Protein AF-A0A0C3RQX9-F1 (afdb_monomer)

Sequence (179 aa):
MHSSKNPQRPPVLPGPGGGSYLDWSTHIRVKKHEFGESFTVFIFLGDVPEDPDEWYSSPSYVGDHNVMVFRSGGVKRPEEDSFVQGVVHMNKAIVARSGLLSLDEDVVVPYIEEKLAWRVRTVAGECLELDEGTSLEVTVFSVRVSMGPISDPSTIPSHGEPRYYHHITAGRPGGARPQ

pLDDT: mean 86.1, std 18.1, range [38.31, 98.69]

Organism: Phlebiopsis gigantea (strain 11061_1 CR5-6) (NCBI:txid745531)

Foldseek 3Di:
DDDDDDPDDQQDDDDFDWDKAKWKKKKKKAQLCLPPAKKKKWKFFADADPQLVCRVVDLRTQDIDIRHDDDDPDDDDPRSRDMDMDMTTCVVSCSVPVSDNGRDCVRVLVSCLVGIDMWMAGPVGDTDDFDQPGRIEIWMKIWMWIWDGPVDPPTDIDTHDIDTDQVSFPPPGSYHDDD

Mean predicted aligned error: 8.41 Å

InterPro domains:
  IPR041640 Tyrosinase, C-terminal [PF18132] (23-140)

Nearest PDB structures (foldseek):
  4oua-assembly2_B  TM=7.502E-01  e=4.563E-07  Agaricus bisporus var. bisporus H97
  5m6b-assembly1_B  TM=6.643E-01  e=8.942E-08  Agaricus bisporus
  6juc-assembly1_A  TM=6.274E-01  e=3.176E-03  Aspergillus oryzae
  3w6w-assembly1_A  TM=5.457E-01  e=8.825E-04  Aspergillus oryzae
  3m1h-assembly2_B  TM=4.394E-01  e=8.997E-01  Porphyromonas gingivalis W83

Radius of gyration: 19.37 Å; Cα contacts (8 Å, |Δi|>4): 327; chains: 1; bounding box: 54×56×40 Å

Secondary structure (DSSP, 8-state):
-----PPPPPPPPP-SS--EEEEEEEEEEEETTTTSS-EEEEEEESPPPSSGGGTTT-TTEEEEEEE-----TT---S-TT-EEEEEEE-HHHHHHHS--S---HHHHHHHHHHHEEEEEEETTSPEEPP-TT---EEEEEEEEEE---TT-TT---EE---EE-GGGTTTSTTBPPP-

Structure (mmCIF, N/CA/C/O backbone):
data_AF-A0A0C3RQX9-F1
#
_entry.id   AF-A0A0C3RQX9-F1
#
loop_
_atom_site.group_PDB
_atom_site.id
_atom_site.type_symbol
_atom_site.label_atom_id
_atom_site.label_alt_id
_atom_site.label_comp_id
_atom_site.label_asym_id
_atom_site.label_entity_id
_atom_site.label_seq_id
_atom_site.pdbx_PDB_ins_code
_atom_site.Cartn_x
_atom_site.Cartn_y
_atom_site.Cartn_z
_atom_site.occupancy
_atom_site.B_iso_or_equiv
_atom_site.auth_seq_id
_atom_site.auth_comp_id
_atom_site.auth_asym_id
_atom_site.auth_atom_id
_atom_site.pdbx_PDB_model_num
ATOM 1 N N . MET A 1 1 ? 36.395 -32.783 -1.446 1.00 42.16 1 MET A N 1
ATOM 2 C CA . MET A 1 1 ? 35.188 -32.404 -2.213 1.00 42.16 1 MET A CA 1
ATOM 3 C C . MET A 1 1 ? 34.241 -31.647 -1.295 1.00 42.16 1 MET A C 1
ATOM 5 O O . MET A 1 1 ? 33.457 -32.296 -0.630 1.00 42.16 1 MET A O 1
ATOM 9 N N . HIS A 1 2 ? 34.303 -30.317 -1.232 1.00 38.31 2 HIS A N 1
ATOM 10 C CA . HIS A 1 2 ? 33.225 -29.500 -0.658 1.00 38.31 2 HIS A CA 1
ATOM 11 C C . HIS A 1 2 ? 33.140 -28.198 -1.461 1.00 38.31 2 HIS A C 1
ATOM 13 O O . HIS A 1 2 ? 33.942 -27.287 -1.275 1.00 38.31 2 HIS A O 1
ATOM 19 N N . SER A 1 3 ? 32.203 -28.161 -2.413 1.00 39.12 3 SER A N 1
ATOM 20 C CA . SER A 1 3 ? 31.806 -26.940 -3.116 1.00 39.12 3 SER A CA 1
ATOM 21 C C . SER A 1 3 ? 31.011 -26.065 -2.157 1.00 39.12 3 SER A C 1
ATOM 23 O O . SER A 1 3 ? 29.899 -26.422 -1.772 1.00 39.12 3 SER A O 1
ATOM 25 N N . SER A 1 4 ? 31.572 -24.917 -1.787 1.00 39.06 4 SER A N 1
ATOM 26 C CA . SER A 1 4 ? 30.817 -23.858 -1.126 1.00 39.06 4 SER A CA 1
ATOM 27 C C . SER A 1 4 ? 29.876 -23.223 -2.152 1.00 39.06 4 SER A C 1
ATOM 29 O O . SER A 1 4 ? 30.323 -22.689 -3.169 1.00 39.06 4 SER A O 1
ATOM 31 N N . LYS A 1 5 ? 28.563 -23.339 -1.924 1.00 43.34 5 LYS A N 1
ATOM 32 C CA . LYS A 1 5 ? 27.543 -22.631 -2.701 1.00 43.34 5 LYS A CA 1
ATOM 33 C C . LYS A 1 5 ? 27.685 -21.138 -2.404 1.00 43.34 5 LYS A C 1
ATOM 35 O O . LYS A 1 5 ? 27.468 -20.705 -1.278 1.00 43.34 5 LYS A O 1
ATOM 40 N N . ASN A 1 6 ? 28.067 -20.371 -3.417 1.00 38.38 6 ASN A N 1
ATOM 41 C CA . ASN A 1 6 ? 28.126 -18.917 -3.351 1.00 38.38 6 ASN A CA 1
ATOM 42 C C . ASN A 1 6 ? 26.697 -18.371 -3.128 1.00 38.38 6 ASN A C 1
ATOM 44 O O . ASN A 1 6 ? 25.819 -18.721 -3.923 1.00 38.38 6 ASN A O 1
ATOM 48 N N . PRO A 1 7 ? 26.419 -17.562 -2.089 1.00 43.06 7 PRO A N 1
ATOM 49 C CA . PRO A 1 7 ? 25.110 -16.938 -1.941 1.00 43.06 7 PRO A CA 1
ATOM 50 C C . PRO A 1 7 ? 24.904 -15.967 -3.108 1.00 43.06 7 PRO A C 1
ATOM 52 O O . PRO A 1 7 ? 25.721 -15.071 -3.337 1.00 43.06 7 PRO A O 1
ATOM 55 N N . GLN A 1 8 ? 23.848 -16.182 -3.897 1.00 40.19 8 GLN A N 1
ATOM 56 C CA . GLN A 1 8 ? 23.501 -15.268 -4.979 1.00 40.19 8 GLN A CA 1
ATOM 57 C C . GLN A 1 8 ? 23.242 -13.878 -4.394 1.00 40.19 8 GLN A C 1
ATOM 59 O O . GLN A 1 8 ? 22.495 -13.729 -3.428 1.00 40.19 8 GLN A O 1
ATOM 64 N N . ARG A 1 9 ? 23.906 -12.862 -4.958 1.00 39.38 9 ARG A N 1
ATOM 65 C CA . ARG A 1 9 ? 23.648 -11.466 -4.596 1.00 39.38 9 ARG A CA 1
ATOM 66 C C . ARG A 1 9 ? 22.193 -11.132 -4.937 1.00 39.38 9 ARG A C 1
ATOM 68 O O . ARG A 1 9 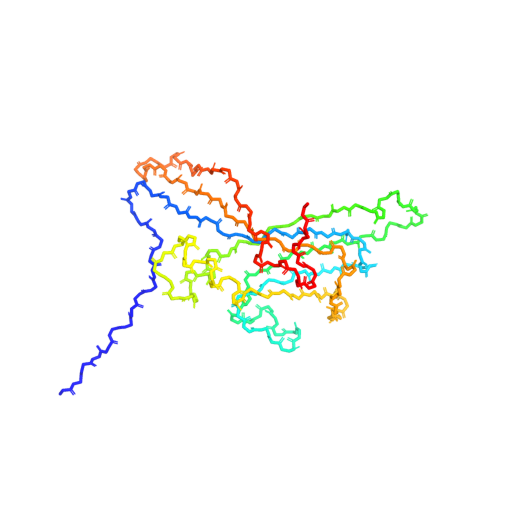? 21.727 -11.589 -5.982 1.00 39.38 9 ARG A O 1
ATOM 75 N N . PRO A 1 10 ? 21.508 -10.318 -4.118 1.00 45.38 10 PRO A N 1
ATOM 76 C CA . PRO A 1 10 ? 20.209 -9.783 -4.497 1.00 45.38 10 PRO A CA 1
ATOM 77 C C . PRO A 1 10 ? 20.324 -9.037 -5.839 1.00 45.38 10 PRO A C 1
ATOM 79 O O . PRO A 1 10 ? 21.392 -8.476 -6.127 1.00 45.38 10 PRO A O 1
ATOM 82 N N . PRO A 1 11 ? 19.264 -9.035 -6.664 1.00 44.75 11 PRO A N 1
ATOM 83 C CA . PRO A 1 11 ? 19.271 -8.322 -7.930 1.00 44.75 11 PRO A CA 1
ATOM 84 C C . PRO A 1 11 ? 19.579 -6.844 -7.678 1.00 44.75 11 PRO A C 1
ATOM 86 O O . PRO A 1 11 ? 18.916 -6.159 -6.900 1.00 44.75 11 PRO A O 1
ATOM 89 N N . VAL A 1 12 ? 20.655 -6.372 -8.302 1.00 49.62 12 VAL A N 1
ATOM 90 C CA . VAL A 1 12 ? 21.077 -4.974 -8.244 1.00 49.62 12 VAL A CA 1
ATOM 91 C C . VAL A 1 12 ? 20.102 -4.189 -9.118 1.00 49.62 12 VAL A C 1
ATOM 93 O O . VAL A 1 12 ? 19.927 -4.533 -10.287 1.00 49.62 12 VAL A O 1
ATOM 96 N N . LEU A 1 13 ? 19.473 -3.146 -8.564 1.00 52.75 13 LEU A N 1
ATOM 97 C CA . LEU A 1 13 ? 18.762 -2.143 -9.366 1.00 52.75 13 LEU A CA 1
ATOM 98 C C . LEU A 1 13 ? 19.683 -1.702 -10.517 1.00 52.75 13 LEU A C 1
ATOM 100 O O . LEU A 1 13 ? 20.870 -1.494 -10.260 1.00 52.75 13 LEU A O 1
ATOM 104 N N . PRO A 1 14 ? 19.199 -1.595 -11.764 1.00 48.19 14 PRO A N 1
ATOM 105 C CA . PRO A 1 14 ? 20.065 -1.440 -12.929 1.00 48.19 14 PRO A CA 1
ATOM 106 C C . PRO A 1 14 ? 21.110 -0.326 -12.741 1.00 48.19 14 PRO A C 1
ATOM 108 O O . PRO A 1 14 ? 20.780 0.830 -12.481 1.00 48.19 14 PRO A O 1
ATOM 111 N N . GLY A 1 15 ? 22.385 -0.726 -12.837 1.00 39.19 15 GLY A N 1
ATOM 112 C CA . GLY A 1 15 ? 23.562 0.145 -12.860 1.00 39.19 15 GLY A CA 1
ATOM 113 C C . GLY A 1 15 ? 23.797 0.797 -14.235 1.00 39.19 15 GLY A C 1
ATOM 114 O O . GLY A 1 15 ? 22.978 0.655 -15.136 1.00 39.19 15 GLY A O 1
ATOM 115 N N . PRO A 1 16 ? 24.911 1.527 -14.418 1.00 42.22 16 PRO A N 1
ATOM 116 C CA . PRO A 1 16 ? 24.975 2.788 -15.153 1.00 42.22 16 PRO A CA 1
ATOM 117 C C . PRO A 1 16 ? 24.858 2.655 -16.674 1.00 42.22 16 PRO A C 1
ATOM 119 O O . PRO A 1 16 ? 25.834 2.464 -17.391 1.00 42.22 16 PRO A O 1
ATOM 122 N N . GLY A 1 17 ? 23.639 2.861 -17.149 1.00 45.66 17 GLY A N 1
ATOM 123 C CA . GLY A 1 17 ? 23.250 3.169 -18.519 1.00 45.66 17 GLY A CA 1
ATOM 124 C C . GLY A 1 17 ? 21.758 3.455 -18.451 1.00 45.66 17 GLY A C 1
ATOM 125 O O . GLY A 1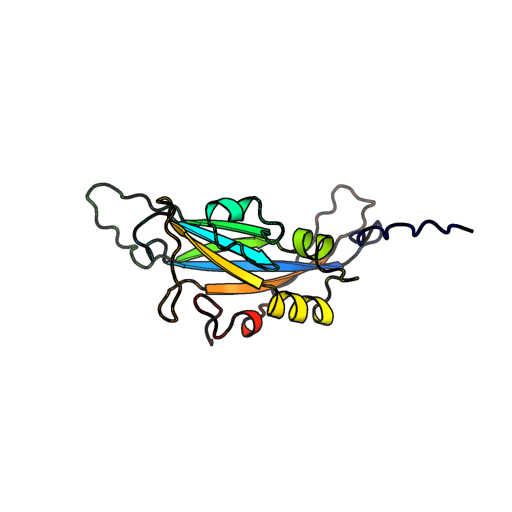 17 ? 21.059 2.664 -17.829 1.00 45.66 17 GLY A O 1
ATOM 126 N N . GLY A 1 18 ? 21.294 4.603 -18.961 1.00 57.78 18 GLY A N 1
ATOM 127 C CA . GLY A 1 18 ? 19.916 5.086 -18.782 1.00 57.78 18 GLY A CA 1
ATOM 128 C C . GLY A 1 18 ? 18.890 3.949 -18.811 1.00 57.78 18 GLY A C 1
ATOM 129 O O . GLY A 1 18 ? 18.668 3.326 -19.847 1.00 57.78 18 GLY A O 1
ATOM 130 N N . GLY A 1 19 ? 18.355 3.627 -17.636 1.00 76.06 19 GLY A N 1
ATOM 131 C CA . GLY A 1 19 ? 17.488 2.480 -17.407 1.00 76.06 19 GLY A CA 1
ATOM 132 C C . GLY A 1 19 ? 16.100 2.955 -17.017 1.00 76.06 19 GLY A C 1
ATOM 133 O O . GLY A 1 19 ? 15.946 4.028 -16.431 1.00 76.06 19 GLY A O 1
ATOM 134 N N . SER A 1 20 ? 15.086 2.151 -17.329 1.00 87.12 20 SER A N 1
ATOM 135 C CA . SER A 1 20 ? 13.741 2.361 -16.798 1.00 87.12 20 SER A CA 1
ATOM 136 C C . SER A 1 20 ? 13.310 1.170 -15.960 1.00 87.12 20 SER A C 1
ATOM 138 O O . SER A 1 20 ? 13.669 0.034 -16.266 1.00 87.12 20 SER A O 1
ATOM 140 N N . TYR A 1 21 ? 12.545 1.434 -14.911 1.00 92.31 21 TYR A N 1
ATOM 141 C CA . TYR A 1 21 ? 11.922 0.414 -14.075 1.00 92.31 21 TYR A CA 1
ATOM 142 C C . TYR A 1 21 ? 10.519 0.873 -13.674 1.00 92.31 21 TYR A C 1
ATOM 144 O O . TYR A 1 21 ? 10.180 2.053 -13.799 1.00 92.31 21 TYR A O 1
ATOM 152 N N . LEU A 1 22 ? 9.688 -0.063 -13.220 1.00 96.75 22 LEU A N 1
ATOM 153 C CA . LEU A 1 22 ? 8.407 0.272 -12.609 1.00 96.75 22 LEU A CA 1
ATOM 154 C C . LEU A 1 22 ? 8.610 0.511 -11.113 1.00 96.75 22 LEU A C 1
ATOM 156 O O . LEU A 1 22 ? 9.158 -0.334 -10.400 1.00 96.75 22 LEU A O 1
ATOM 160 N N . ASP A 1 23 ? 8.192 1.682 -10.648 1.00 97.44 23 ASP A N 1
ATOM 161 C CA . ASP A 1 23 ? 8.084 1.998 -9.231 1.00 97.44 23 ASP A CA 1
ATOM 162 C C . ASP A 1 23 ? 6.698 1.616 -8.726 1.00 97.44 23 ASP A C 1
ATOM 164 O O . ASP A 1 23 ? 5.703 2.204 -9.144 1.00 97.44 23 ASP A O 1
ATOM 168 N N . TRP A 1 24 ? 6.645 0.603 -7.865 1.00 98.50 24 TRP A N 1
ATOM 169 C CA . TRP A 1 24 ? 5.432 0.021 -7.309 1.00 98.50 24 TRP A CA 1
ATOM 170 C C . TRP A 1 24 ? 5.126 0.623 -5.950 1.00 98.50 24 TRP A C 1
ATOM 172 O O . TRP A 1 24 ? 5.966 0.634 -5.044 1.00 98.50 24 TRP A O 1
ATOM 182 N N . SER A 1 25 ? 3.889 1.075 -5.789 1.00 98.69 25 SER A N 1
ATOM 183 C CA . SER A 1 25 ? 3.421 1.689 -4.555 1.00 98.69 25 SER A CA 1
ATOM 184 C C . SER A 1 25 ? 1.989 1.277 -4.239 1.00 98.69 25 SER A C 1
ATOM 186 O O . SER A 1 25 ? 1.195 0.970 -5.130 1.00 98.69 25 SER A O 1
ATOM 188 N N . THR A 1 26 ? 1.653 1.286 -2.953 1.00 98.62 26 THR A N 1
ATOM 189 C CA . THR A 1 26 ? 0.251 1.318 -2.528 1.00 98.62 26 THR A CA 1
ATOM 190 C C . THR A 1 26 ? -0.171 2.764 -2.341 1.00 98.62 26 THR A C 1
ATOM 192 O O . THR A 1 26 ? 0.575 3.572 -1.792 1.00 98.62 26 THR A O 1
ATOM 195 N N . HIS A 1 27 ? -1.363 3.094 -2.813 1.00 98.50 27 HIS A N 1
ATOM 196 C CA . HIS A 1 27 ? -2.053 4.336 -2.535 1.00 98.50 27 HIS A CA 1
ATOM 197 C C . HIS A 1 27 ? -3.196 4.036 -1.570 1.00 98.50 27 HIS A C 1
ATOM 199 O O . HIS A 1 27 ? -4.050 3.192 -1.847 1.00 98.50 27 HIS A O 1
ATOM 205 N N . ILE A 1 28 ? -3.175 4.719 -0.435 1.00 98.44 28 ILE A N 1
ATOM 206 C CA . ILE A 1 28 ? -4.119 4.561 0.664 1.00 98.44 28 ILE A CA 1
ATOM 207 C C . ILE A 1 28 ? -5.014 5.788 0.659 1.00 98.44 28 ILE A C 1
ATOM 209 O O . ILE A 1 28 ? -4.514 6.911 0.673 1.00 98.44 28 ILE A O 1
ATOM 213 N N . ARG A 1 29 ? -6.325 5.580 0.673 1.00 97.12 29 ARG A N 1
ATOM 214 C CA . ARG A 1 29 ? -7.330 6.631 0.825 1.00 97.12 29 ARG A CA 1
ATOM 215 C C . ARG A 1 29 ? -8.315 6.219 1.911 1.00 97.12 29 ARG A C 1
ATOM 217 O O . ARG A 1 29 ? -8.761 5.086 1.917 1.00 97.12 29 ARG A O 1
ATOM 224 N N . VAL A 1 30 ? -8.660 7.116 2.829 1.00 96.25 30 VAL A N 1
ATOM 225 C CA . VAL A 1 30 ? -9.597 6.815 3.930 1.00 96.25 30 VAL A CA 1
ATOM 226 C C . VAL A 1 30 ? -10.220 8.103 4.460 1.00 96.25 30 VAL A C 1
ATOM 228 O O . VAL A 1 30 ? -9.606 9.170 4.358 1.00 96.25 30 VAL A O 1
ATOM 231 N N . LYS A 1 31 ? -11.438 8.053 5.010 1.00 94.06 31 LYS A N 1
ATOM 232 C CA . LYS A 1 31 ? -11.995 9.205 5.731 1.00 94.06 31 LYS A CA 1
ATOM 233 C C . LYS A 1 31 ? -11.160 9.478 6.973 1.00 94.06 31 LYS A C 1
ATOM 235 O O . LYS A 1 31 ? -10.871 8.581 7.760 1.00 94.06 31 LYS A O 1
ATOM 240 N N . LYS A 1 32 ? -10.816 10.745 7.191 1.00 92.00 32 LYS A N 1
ATOM 241 C CA . LYS A 1 32 ? -9.963 11.161 8.310 1.00 92.00 32 LYS A CA 1
ATOM 242 C C . LYS A 1 32 ? -10.497 10.714 9.673 1.00 92.00 32 LYS A C 1
ATOM 244 O O . LYS A 1 32 ? -9.711 10.409 10.559 1.00 92.00 32 LYS A O 1
ATOM 249 N N . HIS A 1 33 ? -11.818 10.705 9.836 1.00 90.00 33 HIS A N 1
ATOM 250 C CA . HIS A 1 33 ? -12.493 10.411 11.100 1.00 90.00 33 HIS A CA 1
ATOM 251 C C . HIS A 1 33 ? -13.169 9.033 11.117 1.00 90.00 33 HIS A C 1
ATOM 253 O O . HIS A 1 33 ? -13.973 8.792 12.011 1.00 90.00 33 HIS A O 1
ATOM 259 N N . GLU A 1 34 ? -12.844 8.148 10.163 1.00 91.31 34 GLU A N 1
ATOM 260 C CA . GLU A 1 34 ? -13.445 6.810 10.013 1.00 91.31 34 GLU A CA 1
ATOM 261 C C . GLU A 1 34 ? -13.546 6.058 11.345 1.00 91.31 34 GLU A C 1
ATOM 263 O O . GLU A 1 34 ? -14.596 5.526 11.688 1.00 91.31 34 GLU A O 1
ATOM 268 N N . PHE A 1 35 ? -12.463 6.082 12.122 1.00 90.50 35 PHE A N 1
ATOM 269 C CA . PHE A 1 35 ? -12.339 5.325 13.366 1.00 90.50 35 PHE A CA 1
ATOM 270 C C . PHE A 1 35 ? -12.422 6.207 14.622 1.00 90.50 35 PHE A C 1
ATOM 272 O O . PHE A 1 35 ? -12.062 5.779 15.711 1.00 90.50 35 PHE A O 1
ATOM 279 N N . GLY A 1 36 ? -12.864 7.465 14.496 1.00 88.44 36 GLY A N 1
ATOM 280 C CA . GLY A 1 36 ? -13.099 8.380 15.628 1.00 88.44 36 GLY A CA 1
ATOM 281 C C . GLY A 1 36 ? -11.855 8.900 16.373 1.00 88.44 36 GLY A C 1
ATOM 282 O O . GLY A 1 36 ? -11.961 9.850 17.160 1.00 88.44 36 GLY A O 1
ATOM 283 N N . GLU A 1 37 ? -10.680 8.336 16.108 1.00 90.25 37 GLU A N 1
ATOM 284 C CA . GLU A 1 37 ? -9.385 8.722 16.671 1.00 90.25 37 GLU A CA 1
ATOM 285 C C . GLU A 1 37 ? -8.258 8.630 15.633 1.00 90.25 37 GLU A C 1
ATOM 287 O O . GLU A 1 37 ? -8.505 8.384 14.456 1.00 90.25 37 GLU A O 1
ATOM 292 N N . SER A 1 38 ? -7.017 8.892 16.054 1.00 93.88 38 SER A N 1
ATOM 293 C CA . SER A 1 38 ? -5.856 8.718 15.178 1.00 93.88 38 SER A CA 1
ATOM 294 C C . SER A 1 38 ? -5.555 7.233 14.986 1.00 93.88 38 SER A C 1
ATOM 296 O O . SER A 1 38 ? -5.658 6.446 15.927 1.00 93.88 38 SER A O 1
ATOM 298 N N . PHE A 1 39 ? -5.138 6.854 13.786 1.00 96.00 39 PHE A N 1
ATOM 299 C CA . PHE A 1 39 ? -4.863 5.463 13.439 1.00 96.00 39 PHE A CA 1
ATOM 300 C C . PHE A 1 39 ? -3.750 5.358 12.402 1.00 96.00 39 PHE A C 1
ATOM 302 O O . PHE A 1 39 ? -3.406 6.331 11.727 1.00 96.00 39 PHE A O 1
ATOM 309 N N . THR A 1 40 ? -3.215 4.155 12.256 1.00 97.81 40 THR A N 1
ATOM 310 C CA . THR A 1 40 ? -2.141 3.831 11.324 1.00 97.81 40 THR A CA 1
ATOM 311 C C . THR A 1 40 ? -2.576 2.672 10.441 1.00 97.81 40 THR A C 1
ATOM 313 O O . THR A 1 40 ? -3.019 1.637 10.939 1.00 97.81 40 THR A O 1
ATOM 316 N N . VAL A 1 41 ? -2.449 2.845 9.125 1.00 98.31 41 VAL A N 1
ATOM 317 C CA . VAL A 1 41 ? -2.640 1.783 8.131 1.00 98.31 41 VAL A CA 1
ATOM 318 C C . VAL A 1 41 ? -1.276 1.184 7.816 1.00 98.31 41 VAL A C 1
ATOM 320 O O . VAL A 1 41 ? -0.412 1.874 7.280 1.00 98.31 41 VAL A O 1
ATOM 323 N N . PHE A 1 42 ? -1.084 -0.089 8.141 1.00 98.56 42 PHE A N 1
ATOM 324 C CA . PHE A 1 42 ? 0.156 -0.828 7.921 1.00 98.56 42 PHE A CA 1
ATOM 325 C C . PHE A 1 42 ? 0.070 -1.634 6.630 1.00 98.56 42 PHE A C 1
ATOM 327 O O . PHE A 1 42 ? -0.940 -2.294 6.383 1.00 98.56 42 PHE A O 1
ATOM 334 N N . ILE A 1 43 ? 1.142 -1.620 5.840 1.00 98.69 43 ILE A N 1
ATOM 335 C CA . ILE A 1 43 ? 1.273 -2.378 4.596 1.00 98.69 43 ILE A CA 1
ATOM 336 C C . ILE A 1 43 ? 2.346 -3.454 4.759 1.00 98.69 43 ILE A C 1
ATOM 338 O O . ILE A 1 43 ? 3.471 -3.184 5.191 1.00 98.69 43 ILE A O 1
ATOM 342 N N . PHE A 1 44 ? 1.999 -4.672 4.355 1.00 98.62 44 PHE A N 1
ATOM 343 C CA . PHE A 1 44 ? 2.850 -5.852 4.423 1.00 98.62 44 PHE A CA 1
ATOM 344 C C . PHE A 1 44 ? 2.936 -6.544 3.060 1.00 98.62 44 PHE A C 1
ATOM 346 O O . PHE A 1 44 ? 1.993 -6.523 2.270 1.00 98.62 44 PHE A O 1
ATOM 353 N N . LEU A 1 45 ? 4.068 -7.197 2.814 1.00 98.25 45 LEU A N 1
ATOM 354 C CA . LEU A 1 45 ? 4.267 -8.162 1.737 1.00 98.25 45 LEU A CA 1
ATOM 355 C C . LEU A 1 45 ? 4.703 -9.488 2.367 1.00 98.25 45 LEU A C 1
ATOM 357 O O . LEU A 1 45 ? 5.884 -9.673 2.670 1.00 98.25 45 LEU A O 1
ATOM 361 N N . GLY A 1 46 ? 3.740 -10.381 2.590 1.00 96.50 46 GLY A N 1
ATOM 362 C CA . GLY A 1 46 ? 3.902 -11.674 3.253 1.00 96.50 46 GLY A CA 1
ATOM 363 C C . GLY A 1 46 ? 3.001 -11.823 4.479 1.00 96.50 46 GLY A C 1
ATOM 364 O O . GLY A 1 46 ? 2.022 -11.096 4.639 1.00 96.50 46 GLY A O 1
ATOM 365 N N . ASP A 1 47 ? 3.358 -12.767 5.346 1.00 96.56 47 ASP A N 1
ATOM 366 C CA . ASP A 1 47 ? 2.580 -13.095 6.543 1.00 96.56 47 ASP A CA 1
ATOM 367 C C . ASP A 1 47 ? 2.596 -11.944 7.552 1.00 96.56 47 ASP A C 1
ATOM 369 O O . ASP A 1 47 ? 3.640 -11.340 7.804 1.00 96.56 47 ASP A O 1
ATOM 373 N N . VAL A 1 48 ? 1.443 -11.632 8.142 1.00 97.25 48 VAL A N 1
ATOM 374 C CA . VAL A 1 48 ? 1.309 -10.582 9.161 1.00 97.25 48 VAL A CA 1
ATOM 375 C C . VAL A 1 48 ? 1.309 -11.241 10.542 1.00 97.25 48 VAL A C 1
ATOM 377 O O . VAL A 1 48 ? 0.480 -12.129 10.749 1.00 97.25 48 VAL A O 1
ATOM 380 N N . PRO A 1 49 ? 2.194 -10.841 11.477 1.00 96.69 49 PRO A N 1
ATOM 381 C CA . PRO A 1 49 ? 2.154 -11.351 12.845 1.00 96.69 49 PRO A CA 1
ATOM 382 C C . PRO A 1 49 ? 0.793 -11.111 13.503 1.00 96.69 49 PRO A C 1
ATOM 384 O O . PRO A 1 49 ? 0.162 -10.076 13.273 1.00 96.69 49 PRO A O 1
ATOM 387 N N . GLU A 1 50 ? 0.351 -12.056 14.332 1.00 93.94 50 GLU A N 1
ATOM 388 C CA . GLU A 1 50 ? -0.896 -11.914 15.093 1.00 93.9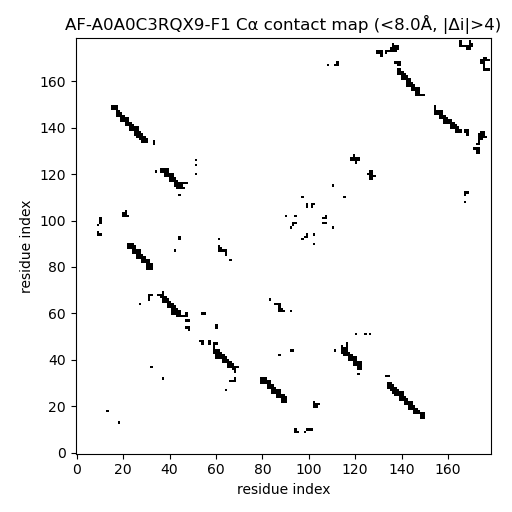4 50 GLU A CA 1
ATOM 389 C C . GLU A 1 50 ? -0.778 -10.822 16.161 1.00 93.94 50 GLU A C 1
ATOM 391 O O . GLU A 1 50 ? -1.728 -10.069 16.363 1.00 93.94 50 GLU A O 1
ATOM 396 N N . ASP A 1 51 ? 0.392 -10.706 16.800 1.00 94.62 51 ASP A N 1
ATOM 397 C CA . ASP A 1 51 ? 0.667 -9.672 17.795 1.00 94.62 51 ASP A CA 1
ATOM 398 C C . ASP A 1 51 ? 0.927 -8.309 17.114 1.00 94.62 51 ASP A C 1
ATOM 400 O O . ASP A 1 51 ? 1.904 -8.161 16.365 1.00 94.62 51 ASP A O 1
ATOM 404 N N . PRO A 1 52 ? 0.093 -7.286 17.374 1.00 94.44 52 PRO A N 1
ATOM 405 C CA . PRO A 1 52 ? 0.244 -5.955 16.794 1.00 94.44 52 PRO A CA 1
ATOM 406 C C . PRO A 1 52 ? 1.521 -5.223 17.192 1.00 94.44 52 PRO A C 1
ATOM 408 O O . PRO A 1 52 ? 1.925 -4.286 16.497 1.00 94.44 52 PRO A O 1
ATOM 411 N N . ASP A 1 53 ? 2.148 -5.603 18.302 1.00 93.62 53 ASP A N 1
ATOM 412 C CA . ASP A 1 53 ? 3.399 -4.994 18.753 1.00 93.62 53 ASP A CA 1
ATOM 413 C C . ASP A 1 53 ? 4.616 -5.512 17.973 1.00 93.62 53 ASP A C 1
ATOM 415 O O . ASP A 1 53 ? 5.653 -4.844 17.918 1.00 93.62 53 ASP A O 1
ATOM 419 N N . GLU A 1 54 ? 4.471 -6.635 17.264 1.00 96.19 54 GLU A N 1
ATOM 420 C CA . GLU A 1 54 ? 5.499 -7.193 16.379 1.00 96.19 54 GLU A CA 1
ATOM 421 C C . GLU A 1 54 ? 5.439 -6.632 14.948 1.00 96.19 54 GLU A C 1
ATOM 423 O O . GLU A 1 54 ? 6.325 -6.885 14.129 1.00 96.19 54 GLU A O 1
ATOM 428 N N . TRP A 1 55 ? 4.416 -5.845 14.603 1.00 96.81 55 TRP A N 1
ATOM 429 C CA . TRP A 1 55 ? 4.203 -5.400 13.223 1.00 96.81 55 TRP A CA 1
ATOM 430 C C . TRP A 1 55 ? 5.355 -4.562 12.664 1.00 96.81 55 TRP A C 1
ATOM 432 O O . TRP A 1 55 ? 5.779 -4.803 11.537 1.00 96.81 55 TRP A O 1
ATOM 442 N N . TYR A 1 56 ? 5.904 -3.621 13.438 1.00 96.06 56 TYR A N 1
ATOM 443 C CA . TYR A 1 56 ? 7.007 -2.763 12.978 1.00 96.06 56 TYR A CA 1
ATOM 444 C C . TYR A 1 56 ? 8.320 -3.523 12.752 1.00 96.06 56 TYR A C 1
ATOM 446 O O . TYR A 1 56 ? 9.130 -3.121 11.915 1.00 96.06 56 TYR A O 1
ATOM 454 N N . SER A 1 57 ? 8.553 -4.596 13.509 1.00 96.31 57 SER A N 1
ATOM 455 C CA . SER A 1 57 ? 9.740 -5.447 13.386 1.00 96.31 57 SER A CA 1
ATOM 456 C C . SER A 1 57 ? 9.530 -6.623 12.430 1.00 96.31 57 SER A C 1
ATOM 458 O O . SER A 1 57 ? 10.496 -7.322 12.110 1.00 96.31 57 SER A O 1
ATOM 460 N N . SER A 1 58 ? 8.301 -6.828 11.946 1.00 96.94 58 SER A N 1
ATOM 461 C CA . SER A 1 58 ? 7.961 -7.930 11.057 1.00 96.94 58 SER A CA 1
ATOM 462 C C . SER A 1 58 ? 8.808 -7.917 9.777 1.00 96.94 58 SER A C 1
ATOM 464 O O . SER A 1 58 ? 8.886 -6.892 9.090 1.00 96.94 58 SER A O 1
ATOM 466 N N . PRO A 1 59 ? 9.368 -9.066 9.354 1.00 95.56 59 PRO A N 1
ATOM 467 C CA . PRO A 1 59 ? 10.046 -9.184 8.066 1.00 95.56 59 PRO A CA 1
ATOM 468 C C . PRO A 1 59 ? 9.153 -8.857 6.861 1.00 95.56 59 PRO A C 1
ATOM 470 O O . PRO A 1 59 ? 9.674 -8.481 5.813 1.00 95.56 59 PRO A O 1
ATOM 473 N N . SER A 1 60 ? 7.829 -8.997 6.985 1.00 97.44 60 SER A N 1
ATOM 474 C CA . SER A 1 60 ? 6.870 -8.675 5.922 1.00 97.44 60 SER A CA 1
ATOM 475 C C . SER A 1 60 ? 6.496 -7.192 5.882 1.00 97.44 60 SER A C 1
ATOM 477 O O . SER A 1 60 ? 5.985 -6.732 4.862 1.00 97.44 60 SER A O 1
ATOM 479 N N . TYR A 1 61 ? 6.800 -6.413 6.926 1.00 98.12 61 TYR A N 1
ATOM 480 C CA . TYR A 1 61 ? 6.456 -4.994 7.009 1.00 98.12 61 TYR A CA 1
ATOM 481 C C . TYR A 1 61 ? 7.139 -4.174 5.912 1.00 98.12 61 TYR A C 1
ATOM 483 O O . TYR A 1 61 ? 8.343 -4.318 5.664 1.00 98.12 61 TYR A O 1
ATOM 491 N N . VAL A 1 62 ? 6.366 -3.342 5.213 1.00 98.25 62 VAL A N 1
ATOM 492 C CA . VAL A 1 62 ? 6.850 -2.493 4.111 1.00 98.25 62 VAL A CA 1
ATOM 493 C C . VAL A 1 62 ? 6.873 -1.024 4.512 1.00 98.25 62 VAL A C 1
ATOM 495 O O . VAL A 1 62 ? 7.835 -0.322 4.204 1.00 98.25 62 VAL A O 1
ATOM 498 N N . GLY A 1 63 ? 5.825 -0.571 5.192 1.00 98.25 63 GLY A N 1
ATOM 499 C CA . GLY A 1 63 ? 5.644 0.813 5.606 1.00 98.25 63 GLY A CA 1
ATOM 500 C C . GLY A 1 63 ? 4.204 1.079 6.029 1.00 98.25 63 GLY A C 1
ATOM 501 O O . GLY A 1 63 ? 3.364 0.176 6.018 1.00 98.25 63 GLY A O 1
ATOM 502 N N . ASP A 1 64 ? 3.923 2.325 6.386 1.00 98.06 64 ASP A N 1
ATOM 503 C CA . ASP A 1 64 ? 2.661 2.714 6.997 1.00 98.06 64 ASP A CA 1
ATOM 504 C C . ASP A 1 64 ? 2.193 4.119 6.591 1.00 98.06 64 ASP A C 1
ATOM 506 O O . ASP A 1 64 ? 2.963 4.958 6.118 1.00 98.06 64 ASP A O 1
ATOM 510 N N . HIS A 1 65 ? 0.902 4.381 6.799 1.00 98.06 65 HIS A N 1
ATOM 511 C CA . HIS A 1 65 ? 0.304 5.707 6.687 1.00 98.06 65 HIS A CA 1
ATOM 512 C C . HIS A 1 65 ? -0.410 6.084 7.987 1.00 98.06 65 HIS A C 1
ATOM 514 O O . HIS A 1 65 ? -1.365 5.424 8.396 1.00 98.06 65 HIS A O 1
ATOM 520 N N . ASN A 1 66 ? 0.046 7.167 8.620 1.00 96.50 66 ASN A N 1
ATOM 521 C CA . ASN A 1 66 ? -0.487 7.669 9.885 1.00 96.50 66 ASN A CA 1
ATOM 522 C C . ASN A 1 66 ? -1.531 8.760 9.640 1.00 96.50 66 ASN A C 1
ATOM 524 O O . ASN A 1 66 ? -1.222 9.811 9.074 1.00 96.50 66 ASN A O 1
ATOM 528 N N . VAL A 1 67 ? -2.748 8.542 10.129 1.00 95.12 67 VAL A N 1
ATOM 529 C CA . VAL A 1 67 ? -3.843 9.510 10.086 1.00 95.12 67 VAL A CA 1
ATOM 530 C C . VAL A 1 67 ? -3.988 10.154 11.457 1.00 95.12 67 VAL A C 1
ATOM 532 O O . VAL A 1 67 ? -4.350 9.509 12.438 1.00 95.12 67 VAL A O 1
ATOM 535 N N . MET A 1 68 ? -3.702 11.455 11.525 1.00 91.06 68 MET A N 1
ATOM 536 C CA . MET A 1 68 ? -3.748 12.229 12.766 1.00 91.06 68 MET A CA 1
ATOM 537 C C . MET A 1 68 ? -5.068 12.992 12.885 1.00 91.06 68 MET A C 1
ATOM 539 O O . MET A 1 68 ? -5.375 13.898 12.098 1.00 91.06 68 MET A O 1
ATOM 543 N N . VAL A 1 69 ? -5.833 12.653 13.917 1.00 87.12 69 VAL A N 1
ATOM 544 C CA . VAL A 1 69 ? -7.101 13.288 14.270 1.00 87.12 69 VAL A CA 1
ATOM 545 C C . VAL A 1 69 ? -6.895 14.175 15.492 1.00 87.12 69 VAL A C 1
ATOM 547 O O . VAL A 1 69 ? -6.625 13.702 16.594 1.00 87.12 69 VAL A O 1
ATOM 550 N N . PHE A 1 70 ? -7.071 15.482 15.306 1.00 78.25 70 PHE A N 1
ATOM 551 C CA . PHE A 1 70 ? -7.074 16.450 16.398 1.00 78.25 70 PHE A CA 1
ATOM 552 C C . PHE A 1 70 ? -8.513 16.789 16.772 1.00 78.25 70 PHE A C 1
ATOM 554 O O . PHE A 1 70 ? -9.265 17.315 15.949 1.00 78.25 70 PHE A O 1
ATOM 561 N N . ARG A 1 71 ? -8.891 16.552 18.031 1.00 65.06 71 ARG A N 1
ATOM 562 C CA . ARG A 1 71 ? -10.162 17.047 18.569 1.00 65.06 71 ARG A CA 1
ATOM 563 C C . ARG A 1 71 ? -10.016 18.551 18.809 1.00 65.06 71 ARG A C 1
ATOM 565 O O . ARG A 1 71 ? -9.476 18.965 19.830 1.00 65.06 71 ARG A O 1
ATOM 572 N N . SER A 1 72 ? -10.452 19.390 17.870 1.00 56.06 72 SER A N 1
ATOM 573 C CA . SER A 1 72 ? -10.547 20.829 18.136 1.00 56.06 72 SER A CA 1
ATOM 574 C C . SER A 1 72 ? -11.658 21.068 19.155 1.00 56.06 72 SER A C 1
ATOM 576 O O . SER A 1 72 ? -12.812 20.736 18.890 1.00 56.06 72 SER A O 1
ATOM 578 N N . GLY A 1 73 ? -11.311 21.616 20.321 1.00 49.25 73 GLY A N 1
ATOM 579 C CA . GLY A 1 73 ? -12.262 21.894 21.394 1.00 49.25 73 GLY A CA 1
ATOM 580 C C . GLY A 1 73 ? -13.477 22.687 20.901 1.00 49.25 73 GLY A C 1
ATOM 581 O O . GLY A 1 73 ? -13.350 23.822 20.454 1.00 49.25 73 GLY A O 1
ATOM 582 N N . GLY A 1 74 ? -14.658 22.072 20.978 1.00 50.88 74 GLY A N 1
ATOM 583 C CA . GLY A 1 74 ? -15.958 22.750 20.954 1.00 50.88 74 GLY A CA 1
ATOM 584 C C . GLY A 1 74 ? -16.545 23.168 19.601 1.00 50.88 74 GLY A C 1
ATOM 585 O O . GLY A 1 74 ? -17.739 23.448 19.555 1.00 50.88 74 GLY A O 1
ATOM 586 N N . VAL A 1 75 ? -15.793 23.181 18.497 1.00 51.69 75 VAL A N 1
ATOM 587 C CA . VAL A 1 75 ? -16.351 23.545 17.180 1.00 51.69 75 VAL A CA 1
ATOM 588 C C . VAL A 1 75 ? -16.532 22.283 16.344 1.00 51.69 75 VAL A C 1
ATOM 590 O O . VAL A 1 75 ? -15.547 21.697 15.894 1.00 51.69 75 VAL A O 1
ATOM 593 N N . LYS A 1 76 ? -17.789 21.860 16.134 1.00 48.19 76 LYS A N 1
ATOM 594 C CA . LYS A 1 76 ? -18.133 20.863 15.108 1.00 48.19 76 LYS A CA 1
ATOM 595 C C . LYS A 1 76 ? -17.579 21.363 13.776 1.00 48.19 76 LYS A C 1
ATOM 597 O O . LYS A 1 76 ? -18.044 22.380 13.261 1.00 48.19 76 LYS A O 1
ATOM 602 N N . ARG A 1 77 ? -16.546 20.701 13.255 1.00 54.34 77 ARG A N 1
ATOM 603 C CA . ARG A 1 77 ? -16.003 21.044 11.942 1.00 54.34 77 ARG A CA 1
ATOM 604 C C . ARG A 1 77 ? -16.941 20.506 10.856 1.00 54.34 77 ARG A C 1
ATOM 606 O O . ARG A 1 77 ? -17.410 19.384 10.996 1.00 54.34 77 ARG A O 1
ATOM 613 N N . PRO A 1 78 ? -17.145 21.237 9.751 1.00 51.31 78 PRO A N 1
ATOM 614 C CA . PRO A 1 78 ? -17.898 20.758 8.586 1.00 51.31 78 PRO A CA 1
ATOM 615 C C . PRO A 1 78 ? -17.264 19.570 7.825 1.00 51.31 78 PRO A C 1
ATOM 617 O O . PRO A 1 78 ? -17.782 19.179 6.788 1.00 51.31 78 PRO A O 1
ATOM 620 N N . GLU A 1 79 ? -16.134 19.018 8.280 1.00 57.09 79 GLU A N 1
ATOM 621 C CA . GLU A 1 79 ? -15.268 18.101 7.513 1.00 57.09 79 GLU A CA 1
ATOM 622 C C . GLU A 1 79 ? -15.297 16.645 8.020 1.00 57.09 79 GLU A C 1
ATOM 624 O O . GLU A 1 79 ? -14.283 15.939 7.955 1.00 57.09 79 GLU A O 1
ATOM 629 N N . GLU A 1 80 ? -16.438 16.176 8.535 1.00 59.47 80 GLU A N 1
ATOM 630 C CA . GLU A 1 80 ? -16.606 14.764 8.932 1.00 59.47 80 GLU A CA 1
ATOM 631 C C . GLU A 1 80 ? -16.359 13.797 7.748 1.00 59.47 80 GLU A C 1
ATOM 633 O O . GLU A 1 80 ? -15.884 12.686 7.962 1.00 59.47 80 GLU A O 1
ATOM 638 N N . ASP A 1 81 ? -16.515 14.264 6.500 1.00 68.00 81 ASP A N 1
ATOM 639 C CA . ASP A 1 81 ? -16.322 13.482 5.265 1.00 68.00 81 ASP A CA 1
ATOM 640 C C . ASP A 1 81 ? -15.023 13.779 4.483 1.00 68.00 81 ASP A C 1
ATOM 642 O O . ASP A 1 81 ? -14.886 13.398 3.317 1.00 68.00 81 ASP A O 1
ATOM 646 N N . SER A 1 82 ? -14.038 14.452 5.088 1.00 86.50 82 SER A N 1
ATOM 647 C CA . SER A 1 82 ? -12.753 14.681 4.407 1.00 86.50 82 SER A CA 1
ATOM 648 C C . SER A 1 82 ? -11.948 13.382 4.255 1.00 86.50 82 SER A C 1
ATOM 650 O O . SER A 1 82 ? -11.700 12.659 5.224 1.00 86.50 82 SER A O 1
ATOM 652 N N . PHE A 1 83 ? -11.513 13.092 3.027 1.00 92.81 83 PHE A N 1
ATOM 653 C CA . PHE A 1 83 ? -10.579 12.003 2.749 1.00 92.81 83 PHE A CA 1
ATOM 654 C C . PHE A 1 83 ? -9.138 12.469 2.936 1.00 92.81 83 PHE A C 1
ATOM 656 O O . PHE A 1 83 ? -8.765 13.562 2.511 1.00 92.81 83 PHE A O 1
ATOM 663 N N . VAL A 1 84 ? -8.323 11.604 3.528 1.00 95.06 84 VAL A N 1
ATOM 664 C CA . VAL A 1 84 ? -6.863 11.719 3.550 1.00 95.06 84 VAL A CA 1
ATOM 665 C C . VAL A 1 84 ? -6.259 10.647 2.656 1.00 95.06 84 VAL A C 1
ATOM 667 O O . VAL A 1 84 ? -6.890 9.618 2.394 1.00 95.06 84 VAL A O 1
ATOM 670 N N . GLN A 1 85 ? -5.055 10.919 2.159 1.00 96.88 85 GLN A N 1
ATOM 671 C CA . GLN A 1 85 ? -4.347 10.037 1.242 1.00 96.88 85 GLN A CA 1
ATOM 672 C C . GLN A 1 85 ? -2.885 9.867 1.650 1.00 96.88 85 GLN A C 1
ATOM 674 O O . GLN A 1 85 ? -2.265 10.789 2.186 1.00 96.88 85 GLN A O 1
ATOM 679 N N . GLY A 1 86 ? -2.334 8.695 1.346 1.00 97.12 86 GLY A N 1
ATOM 680 C CA . GLY A 1 86 ? -0.943 8.339 1.587 1.00 97.12 86 GLY A CA 1
ATOM 681 C C . GLY A 1 86 ? -0.414 7.379 0.531 1.00 97.12 86 GLY A C 1
ATOM 682 O O . GLY A 1 86 ? -1.183 6.735 -0.183 1.00 97.12 86 GLY A O 1
ATOM 683 N N . VAL A 1 87 ? 0.910 7.285 0.431 1.00 98.19 87 VAL A N 1
ATOM 684 C CA . VAL A 1 87 ? 1.596 6.375 -0.491 1.00 98.19 87 VAL A CA 1
ATOM 685 C C . VAL A 1 87 ? 2.671 5.609 0.270 1.00 98.19 87 VAL A C 1
ATOM 687 O O . VAL A 1 87 ? 3.458 6.220 0.992 1.00 98.19 87 VAL A O 1
ATOM 690 N N . VAL A 1 88 ? 2.723 4.287 0.093 1.00 98.56 88 VAL A N 1
ATOM 691 C CA . VAL A 1 88 ? 3.797 3.434 0.626 1.00 98.56 88 VAL A CA 1
ATOM 692 C C . VAL A 1 88 ? 4.525 2.766 -0.538 1.00 98.56 88 VAL A C 1
ATOM 694 O O . VAL A 1 88 ? 3.946 1.957 -1.268 1.00 98.56 88 VAL A O 1
ATOM 697 N N . HIS A 1 89 ? 5.805 3.108 -0.704 1.00 98.12 89 HIS A N 1
ATOM 698 C CA . HIS A 1 89 ? 6.672 2.574 -1.757 1.00 98.12 89 HIS A CA 1
ATOM 699 C C . HIS A 1 89 ? 7.124 1.146 -1.439 1.00 98.12 89 HIS A C 1
ATOM 701 O O . HIS A 1 89 ? 7.634 0.875 -0.352 1.00 98.12 89 HIS A O 1
ATOM 707 N N . MET A 1 90 ? 7.004 0.238 -2.408 1.00 98.19 90 MET A N 1
ATOM 708 C CA . MET A 1 90 ? 7.210 -1.197 -2.187 1.00 98.19 90 MET A CA 1
ATOM 709 C C . MET A 1 90 ? 8.497 -1.748 -2.803 1.00 98.19 90 MET A C 1
ATOM 711 O O . MET A 1 90 ? 8.960 -2.805 -2.378 1.00 98.19 90 MET A O 1
ATOM 715 N N . ASN A 1 91 ? 9.120 -1.046 -3.758 1.00 96.88 91 ASN A N 1
ATOM 716 C CA . ASN A 1 91 ? 10.247 -1.576 -4.538 1.00 96.88 91 ASN A CA 1
ATOM 717 C C . ASN A 1 91 ? 11.387 -2.149 -3.689 1.00 96.88 91 ASN A C 1
ATOM 719 O O . ASN A 1 91 ? 11.887 -3.232 -3.986 1.00 96.88 91 ASN A O 1
ATOM 723 N N . LYS A 1 92 ? 11.779 -1.465 -2.604 1.00 95.50 92 LYS A N 1
ATOM 724 C CA . LYS A 1 92 ? 12.830 -1.967 -1.702 1.00 95.50 92 LYS A CA 1
ATOM 725 C C . LYS A 1 92 ? 12.453 -3.310 -1.073 1.00 95.50 92 LYS A C 1
ATOM 727 O O . LYS A 1 92 ? 13.296 -4.200 -1.007 1.00 95.50 92 LYS A O 1
ATOM 732 N N . ALA A 1 93 ? 11.204 -3.461 -0.636 1.00 96.31 93 ALA A N 1
ATOM 733 C CA . ALA A 1 93 ? 10.710 -4.704 -0.057 1.00 96.31 93 ALA A CA 1
ATOM 734 C C . ALA A 1 93 ? 10.594 -5.812 -1.115 1.00 96.31 93 ALA A C 1
ATOM 736 O O . ALA A 1 93 ? 11.026 -6.933 -0.858 1.00 96.31 93 ALA A O 1
ATOM 737 N N . ILE A 1 94 ? 10.091 -5.497 -2.314 1.00 97.06 94 ILE A N 1
ATOM 738 C CA . ILE A 1 94 ? 9.982 -6.452 -3.428 1.00 97.06 94 ILE A CA 1
ATOM 739 C C . ILE A 1 94 ? 11.368 -6.991 -3.802 1.00 97.06 94 ILE A C 1
ATOM 741 O O . ILE A 1 94 ? 11.574 -8.202 -3.771 1.00 97.06 94 ILE A O 1
ATOM 745 N N . VAL A 1 95 ? 12.345 -6.120 -4.074 1.00 95.88 95 VAL A N 1
ATOM 746 C CA . VAL A 1 95 ? 13.709 -6.534 -4.464 1.00 95.88 95 VAL A CA 1
ATOM 747 C C . VAL A 1 95 ? 14.387 -7.363 -3.372 1.00 95.88 95 VAL A C 1
ATOM 749 O O . VAL A 1 95 ? 15.079 -8.333 -3.670 1.00 95.88 95 VAL A O 1
ATOM 752 N N . ALA A 1 96 ? 14.188 -7.006 -2.102 1.00 93.00 96 ALA A N 1
ATOM 753 C CA . ALA A 1 96 ? 14.844 -7.691 -0.994 1.00 93.00 96 ALA A CA 1
ATOM 754 C C . ALA A 1 96 ? 14.249 -9.075 -0.677 1.00 93.00 96 ALA A C 1
ATOM 756 O O . ALA A 1 96 ? 14.953 -9.902 -0.101 1.00 93.00 96 ALA A O 1
ATOM 757 N N . ARG A 1 97 ? 12.968 -9.320 -0.993 1.00 90.56 97 ARG A N 1
ATOM 758 C CA . ARG A 1 97 ? 12.206 -10.444 -0.408 1.00 90.56 97 ARG A CA 1
ATOM 759 C C . ARG A 1 97 ? 11.572 -11.386 -1.428 1.00 90.56 97 ARG A C 1
ATOM 761 O O . ARG A 1 97 ? 11.360 -12.549 -1.111 1.00 90.56 97 ARG A O 1
ATOM 768 N N . SER A 1 98 ? 11.273 -10.908 -2.633 1.00 91.31 98 SER A N 1
ATOM 769 C CA . SER A 1 98 ? 10.475 -11.668 -3.606 1.00 91.31 98 SER A CA 1
ATOM 770 C C . SER A 1 98 ? 11.266 -12.735 -4.371 1.00 91.31 98 SER A C 1
ATOM 772 O O . SER A 1 98 ? 10.682 -13.677 -4.897 1.00 91.31 98 SER A O 1
ATOM 774 N N . GLY A 1 99 ? 12.591 -12.580 -4.476 1.00 92.62 99 GLY A N 1
ATOM 775 C CA . GLY A 1 99 ? 13.420 -13.395 -5.371 1.00 92.62 99 GLY A CA 1
ATOM 776 C C . GLY A 1 99 ? 13.182 -13.126 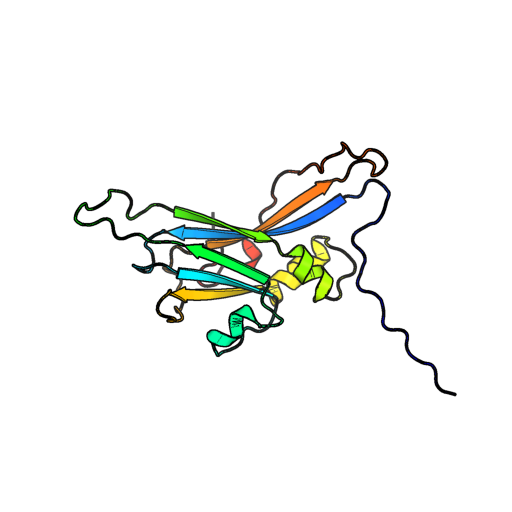-6.865 1.00 92.62 99 GLY A C 1
ATOM 777 O O . GLY A 1 99 ? 13.750 -13.830 -7.699 1.00 92.62 99 GLY A O 1
ATOM 778 N N . LEU A 1 100 ? 12.371 -12.118 -7.212 1.00 92.44 100 LEU A N 1
ATOM 779 C CA . LEU A 1 100 ? 12.106 -11.730 -8.595 1.00 92.44 100 LEU A CA 1
ATOM 780 C C . LEU A 1 100 ? 13.351 -11.125 -9.245 1.00 92.44 100 LEU A C 1
ATOM 782 O O . LEU A 1 100 ? 14.121 -10.400 -8.616 1.00 92.44 100 LEU A O 1
ATOM 786 N N . LEU A 1 101 ? 13.527 -11.412 -10.534 1.00 90.75 101 LEU A N 1
ATOM 787 C CA . LEU A 1 101 ? 14.668 -10.934 -11.320 1.00 90.75 101 LEU A CA 1
ATOM 788 C C . LEU A 1 101 ? 14.415 -9.575 -11.987 1.00 90.75 101 LEU A C 1
ATOM 790 O O . LEU A 1 101 ? 15.358 -8.960 -12.483 1.00 90.75 101 LEU A O 1
ATOM 794 N N . SER A 1 102 ? 13.168 -9.102 -11.999 1.00 92.69 102 SER A N 1
ATOM 795 C CA . SER A 1 102 ? 12.784 -7.794 -12.526 1.00 92.69 102 SER A CA 1
ATOM 796 C C . SER A 1 102 ? 11.637 -7.185 -11.717 1.00 92.69 102 SER A C 1
ATOM 798 O O . SER A 1 102 ? 11.092 -7.806 -10.804 1.00 92.69 102 SER A O 1
ATOM 800 N N . LEU A 1 103 ? 11.307 -5.936 -12.044 1.00 95.62 103 LEU A N 1
ATOM 801 C CA . LEU A 1 103 ? 10.154 -5.215 -11.504 1.00 95.62 103 LEU A CA 1
ATOM 802 C C . LEU A 1 103 ? 9.043 -5.077 -12.553 1.00 95.62 103 LEU A C 1
ATOM 804 O O . LEU A 1 103 ? 8.237 -4.151 -12.476 1.00 95.62 103 LEU A O 1
ATOM 808 N N . ASP A 1 104 ? 9.041 -5.954 -13.555 1.00 95.12 104 ASP A N 1
ATOM 809 C CA . ASP A 1 104 ? 8.055 -5.924 -14.625 1.00 95.12 104 ASP A CA 1
ATOM 810 C C . ASP A 1 104 ? 6.688 -6.415 -14.134 1.00 95.12 104 ASP A C 1
ATOM 812 O O . ASP A 1 104 ? 6.558 -7.149 -13.154 1.00 95.12 104 ASP A O 1
ATOM 816 N N . GLU A 1 105 ? 5.645 -5.946 -14.806 1.00 96.19 105 GLU A N 1
ATOM 817 C CA . GLU A 1 105 ? 4.253 -6.166 -14.416 1.00 96.19 105 GLU A CA 1
ATOM 818 C C . GLU A 1 105 ? 3.862 -7.645 -14.366 1.00 96.19 105 GLU A C 1
ATOM 820 O O . GLU A 1 105 ? 3.185 -8.063 -13.432 1.00 96.19 105 GLU A O 1
ATOM 825 N N . ASP A 1 106 ? 4.331 -8.442 -15.321 1.00 96.44 106 ASP A N 1
ATOM 826 C CA . ASP A 1 106 ? 4.025 -9.868 -15.457 1.00 96.44 106 ASP A CA 1
ATOM 827 C C . ASP A 1 106 ? 4.517 -10.715 -14.277 1.00 96.44 106 ASP A C 1
ATOM 829 O O . ASP A 1 106 ? 3.925 -11.752 -13.978 1.00 96.44 106 ASP A O 1
ATOM 833 N N . VAL A 1 107 ? 5.567 -10.265 -13.585 1.00 96.94 107 VAL A N 1
ATOM 834 C CA . VAL A 1 107 ? 6.128 -10.960 -12.419 1.00 96.94 107 VAL A CA 1
ATOM 835 C C . VAL A 1 107 ? 5.753 -10.309 -11.090 1.00 96.94 107 VAL A C 1
ATOM 837 O O . VAL A 1 107 ? 5.577 -11.011 -10.094 1.00 96.94 107 VAL A O 1
ATOM 840 N N . VAL A 1 108 ? 5.604 -8.981 -11.048 1.00 97.75 108 VAL A N 1
ATOM 841 C CA . VAL A 1 108 ? 5.295 -8.260 -9.805 1.00 97.75 108 VAL A CA 1
ATOM 842 C C . VAL A 1 108 ? 3.808 -8.316 -9.464 1.00 97.75 108 VAL A C 1
ATOM 844 O O . VAL A 1 108 ? 3.485 -8.454 -8.284 1.00 97.75 108 VAL A O 1
ATOM 847 N N . VAL A 1 109 ? 2.903 -8.250 -10.448 1.00 98.31 109 VAL A N 1
ATOM 848 C CA . VAL A 1 109 ? 1.454 -8.286 -10.175 1.00 98.31 109 VAL A CA 1
ATOM 849 C C . VAL A 1 109 ? 1.055 -9.569 -9.438 1.00 98.31 109 VAL A C 1
ATOM 851 O O . VAL A 1 109 ? 0.524 -9.433 -8.335 1.00 98.31 109 VAL A O 1
ATOM 854 N N . PRO A 1 110 ? 1.395 -10.787 -9.916 1.00 98.06 110 PRO A N 1
ATOM 855 C CA . PRO A 1 110 ? 1.037 -12.014 -9.201 1.00 98.06 110 PRO A CA 1
ATOM 856 C C . PRO A 1 110 ? 1.641 -12.080 -7.791 1.00 98.06 110 PRO A C 1
ATOM 858 O O . PRO A 1 110 ? 1.000 -12.544 -6.851 1.00 98.06 110 PRO A O 1
ATOM 861 N N . TYR A 1 111 ? 2.868 -11.574 -7.620 1.00 98.25 111 TYR A N 1
ATOM 862 C CA . TYR A 1 111 ? 3.523 -11.524 -6.314 1.00 98.25 111 TYR A CA 1
ATOM 863 C C . TYR A 1 111 ? 2.784 -10.607 -5.330 1.00 98.25 111 TYR A C 1
ATOM 865 O O . TYR A 1 111 ? 2.586 -10.976 -4.173 1.00 98.25 111 TYR A O 1
ATOM 873 N N . ILE A 1 112 ? 2.371 -9.412 -5.764 1.00 98.19 112 ILE A N 1
ATOM 874 C CA . ILE A 1 112 ? 1.625 -8.481 -4.909 1.00 98.19 112 ILE A CA 1
ATOM 875 C C . ILE A 1 112 ? 0.223 -9.031 -4.625 1.00 98.19 112 ILE A C 1
ATOM 877 O O . ILE A 1 112 ? -0.211 -8.960 -3.481 1.00 98.19 112 ILE A O 1
ATOM 881 N N . GLU A 1 113 ? -0.467 -9.609 -5.609 1.00 97.69 113 GLU A N 1
ATOM 882 C CA . GLU A 1 113 ? -1.777 -10.246 -5.400 1.00 97.69 113 GLU A CA 1
ATOM 883 C C . GLU A 1 113 ? -1.734 -11.316 -4.309 1.00 97.69 113 GLU A C 1
ATOM 885 O O . GLU A 1 113 ? -2.608 -11.351 -3.443 1.00 97.69 113 GLU A O 1
ATOM 890 N N . GLU A 1 114 ? -0.691 -12.147 -4.310 1.00 97.44 114 GLU A N 1
ATOM 891 C CA . GLU A 1 114 ? -0.517 -13.204 -3.317 1.00 97.44 114 GLU A CA 1
ATOM 892 C C . GLU A 1 114 ? -0.088 -12.661 -1.945 1.00 97.44 114 GLU A C 1
ATOM 894 O O . GLU A 1 114 ? -0.556 -13.136 -0.910 1.00 97.44 114 GLU A O 1
ATOM 899 N N . LYS A 1 115 ? 0.846 -11.702 -1.912 1.00 98.12 115 LYS A N 1
ATOM 900 C CA . LYS A 1 115 ? 1.563 -11.332 -0.680 1.00 98.12 115 LYS A CA 1
ATOM 901 C C . LYS A 1 115 ? 1.074 -10.052 -0.018 1.00 98.12 115 LYS A C 1
ATOM 903 O O . LYS A 1 115 ? 1.378 -9.846 1.155 1.00 98.12 115 LYS A O 1
ATOM 908 N N . LEU A 1 116 ? 0.379 -9.167 -0.728 1.00 98.56 116 LEU A N 1
ATOM 909 C CA . LEU A 1 116 ? -0.040 -7.885 -0.169 1.00 98.56 116 LEU A CA 1
ATOM 910 C C . LEU A 1 116 ? -1.078 -8.099 0.924 1.00 98.56 116 LEU A C 1
ATOM 912 O O . LEU A 1 116 ? -2.162 -8.622 0.668 1.00 98.56 116 LEU A O 1
ATOM 916 N N . ALA A 1 117 ? -0.792 -7.591 2.114 1.00 98.25 117 ALA A N 1
ATOM 917 C CA . ALA A 1 117 ? -1.726 -7.523 3.224 1.00 98.25 117 ALA A CA 1
ATOM 918 C C . ALA A 1 117 ? -1.692 -6.133 3.863 1.00 98.25 117 ALA A C 1
ATOM 920 O O . ALA A 1 117 ? -0.693 -5.418 3.788 1.00 98.25 117 ALA A O 1
ATOM 921 N N . TRP A 1 118 ? -2.796 -5.753 4.500 1.00 98.50 118 TRP A N 1
ATOM 922 C CA . TRP A 1 118 ? -2.873 -4.540 5.302 1.00 98.50 118 TRP A CA 1
ATOM 923 C C . TRP A 1 118 ? -3.626 -4.793 6.602 1.00 98.50 118 TRP A C 1
ATOM 925 O O . TRP A 1 118 ? -4.450 -5.710 6.701 1.00 98.50 118 TRP A O 1
ATOM 935 N N . ARG A 1 119 ? -3.306 -3.981 7.606 1.00 97.94 119 ARG A N 1
ATOM 936 C CA . ARG A 1 119 ? -3.981 -3.932 8.905 1.00 97.94 119 ARG A CA 1
ATOM 937 C C . ARG A 1 119 ? -4.086 -2.491 9.375 1.00 97.94 119 ARG A C 1
ATOM 939 O O . ARG A 1 119 ? -3.320 -1.637 8.927 1.00 97.94 119 ARG A O 1
ATOM 946 N N . VAL A 1 120 ? -5.014 -2.232 10.288 1.00 97.75 120 VAL A N 1
ATOM 947 C CA . VAL A 1 120 ? -5.182 -0.916 10.902 1.00 97.75 120 VAL A CA 1
ATOM 948 C C . VAL A 1 120 ? -5.065 -1.043 12.412 1.00 97.75 120 VAL A C 1
ATOM 950 O O . VAL A 1 120 ? -5.642 -1.954 13.005 1.00 97.75 120 VAL A O 1
ATOM 953 N N . ARG A 1 121 ? -4.311 -0.125 13.023 1.00 96.12 121 ARG A N 1
ATOM 954 C CA . ARG A 1 121 ? -4.203 0.006 14.480 1.00 96.12 121 ARG A CA 1
ATOM 955 C C . ARG A 1 121 ? -4.547 1.423 14.905 1.00 96.12 121 ARG A C 1
ATOM 957 O O . ARG A 1 121 ? -4.089 2.375 14.271 1.00 96.12 121 ARG A O 1
ATOM 964 N N . THR A 1 122 ? -5.312 1.579 15.976 1.00 94.62 122 THR A N 1
ATOM 965 C CA . THR A 1 122 ? -5.519 2.884 16.611 1.00 94.62 122 THR A CA 1
ATOM 966 C C . THR A 1 122 ? -4.300 3.288 17.437 1.00 94.62 122 THR A C 1
ATOM 968 O O . THR A 1 122 ? -3.431 2.468 17.754 1.00 94.62 122 THR A O 1
ATOM 971 N N . VAL A 1 123 ? -4.221 4.560 17.831 1.00 89.38 123 VAL A N 1
ATOM 972 C CA . VAL A 1 123 ? -3.183 5.011 18.774 1.00 89.38 123 VAL A CA 1
ATOM 973 C C . VAL A 1 123 ? -3.339 4.394 20.165 1.00 89.38 123 VAL A C 1
ATOM 975 O O . VAL A 1 123 ? -2.348 4.288 20.884 1.00 89.38 123 VAL A O 1
ATOM 978 N N . ALA A 1 124 ? -4.544 3.947 20.530 1.00 88.81 124 ALA A N 1
ATOM 979 C CA . ALA A 1 124 ? -4.789 3.168 21.743 1.00 88.81 124 ALA A CA 1
ATOM 980 C C . ALA A 1 124 ? -4.250 1.723 21.668 1.00 88.81 124 ALA A C 1
ATOM 982 O O . ALA A 1 124 ? -4.275 1.017 22.674 1.00 88.81 124 ALA A O 1
ATOM 983 N N . GLY A 1 125 ? -3.743 1.290 20.507 1.00 89.12 125 GLY A N 1
ATOM 984 C CA . GLY A 1 125 ? -3.200 -0.053 20.290 1.00 89.12 125 GLY A CA 1
ATOM 985 C C . GLY A 1 125 ? -4.239 -1.084 19.846 1.00 89.12 125 GLY A C 1
ATOM 986 O O . GLY A 1 125 ? -3.892 -2.246 19.671 1.00 89.12 125 GLY A O 1
ATOM 987 N N . GLU A 1 126 ? -5.492 -0.679 19.626 1.00 92.75 126 GLU A N 1
ATOM 988 C CA . GLU A 1 126 ? -6.548 -1.577 19.160 1.00 92.75 126 GLU A CA 1
ATOM 989 C C . GLU A 1 126 ? -6.364 -1.906 17.677 1.00 92.75 126 GLU A C 1
ATOM 991 O O . GLU A 1 126 ? -6.196 -1.008 16.847 1.00 92.75 126 GLU A O 1
ATOM 996 N N . CYS A 1 127 ? -6.427 -3.192 17.340 1.00 94.75 127 CYS A N 1
ATOM 997 C CA . CYS A 1 127 ? -6.490 -3.644 15.958 1.00 94.75 127 CYS A CA 1
ATOM 998 C C . CYS A 1 127 ? -7.918 -3.630 15.456 1.00 94.75 127 CYS A C 1
ATOM 1000 O O . CYS A 1 127 ? -8.800 -4.250 16.044 1.00 94.75 127 CYS A O 1
ATOM 1002 N N . LEU A 1 128 ? -8.117 -2.934 14.345 1.00 94.38 128 LEU A N 1
ATOM 1003 C CA . LEU A 1 128 ? -9.431 -2.775 13.758 1.00 94.38 128 LEU A CA 1
ATOM 1004 C C . LEU A 1 128 ? -9.672 -3.866 12.723 1.00 94.38 128 LEU A C 1
ATOM 1006 O O . LEU A 1 128 ? -8.887 -4.036 11.784 1.00 94.38 128 LEU A O 1
ATOM 1010 N N . GLU A 1 129 ? -10.791 -4.563 12.883 1.00 92.38 129 GLU A N 1
ATOM 1011 C CA . GLU A 1 129 ? -11.343 -5.427 11.849 1.00 92.38 129 GLU A CA 1
ATOM 1012 C C . GLU A 1 129 ? -11.967 -4.559 10.755 1.00 92.38 129 GLU A C 1
ATOM 1014 O O . GLU A 1 129 ? -12.756 -3.652 11.024 1.00 92.38 129 GLU A O 1
ATOM 1019 N N . LEU A 1 130 ? -11.581 -4.824 9.511 1.00 94.88 130 LEU A N 1
ATOM 1020 C CA . LEU A 1 130 ? -12.102 -4.115 8.350 1.00 94.88 130 LEU A CA 1
ATOM 1021 C C . LEU A 1 130 ? -13.261 -4.907 7.757 1.00 94.88 130 LEU A C 1
ATOM 1023 O O . LEU A 1 130 ? -13.157 -6.116 7.558 1.00 94.88 130 LEU A O 1
ATOM 1027 N N . ASP A 1 131 ? -14.328 -4.206 7.397 1.00 91.50 131 ASP A N 1
ATOM 1028 C CA . ASP A 1 131 ? -15.462 -4.766 6.670 1.00 91.50 131 ASP A CA 1
ATOM 1029 C C . ASP A 1 131 ? -15.631 -4.098 5.293 1.00 91.50 131 ASP A C 1
ATOM 1031 O O . ASP A 1 131 ? -14.831 -3.257 4.879 1.00 91.50 131 ASP A O 1
ATOM 1035 N N . GLU A 1 132 ? -16.656 -4.498 4.542 1.00 84.69 132 GLU A N 1
ATOM 1036 C CA . GLU A 1 132 ? -16.968 -3.915 3.229 1.00 84.69 132 GLU A CA 1
ATOM 1037 C C . GLU A 1 132 ? -17.474 -2.460 3.311 1.00 84.69 132 GLU A C 1
ATOM 1039 O O . GLU A 1 132 ? -17.457 -1.737 2.313 1.00 84.69 132 GLU A O 1
ATOM 1044 N N . GLY A 1 133 ? -17.934 -2.022 4.485 1.00 87.69 133 GLY A N 1
ATOM 1045 C CA . GLY A 1 133 ? -18.466 -0.687 4.742 1.00 87.69 133 GLY A CA 1
ATOM 1046 C C . GLY A 1 133 ? -17.393 0.365 5.015 1.00 87.69 133 GLY A C 1
ATOM 1047 O O . GLY A 1 133 ? -17.676 1.559 4.867 1.00 87.69 133 GLY A O 1
ATOM 1048 N N . THR A 1 134 ? -16.168 -0.050 5.357 1.00 94.06 134 THR A N 1
ATOM 1049 C CA . THR A 1 134 ? -15.086 0.891 5.660 1.00 94.06 134 THR A CA 1
ATOM 1050 C C . THR A 1 134 ? -14.778 1.825 4.491 1.00 94.06 134 THR A C 1
ATOM 1052 O O . THR A 1 134 ? -14.753 1.420 3.325 1.00 94.06 134 THR A O 1
ATOM 1055 N N . SER A 1 135 ? -14.491 3.094 4.784 1.00 95.12 13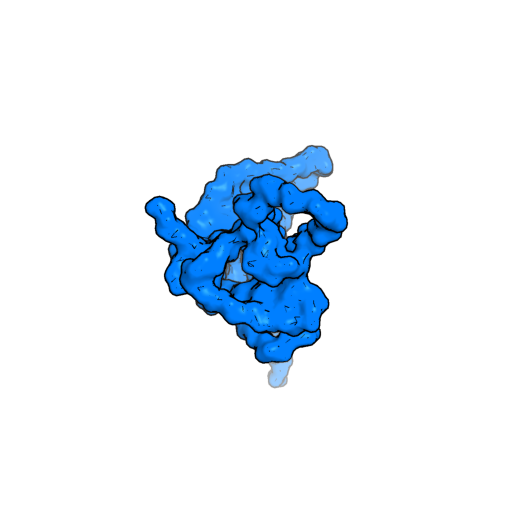5 SER A N 1
ATOM 1056 C CA . SER A 1 135 ? -14.039 4.055 3.771 1.00 95.12 135 SER A CA 1
ATOM 1057 C C . SER A 1 135 ? -12.591 3.868 3.316 1.00 95.12 135 SER A C 1
ATOM 1059 O O . SER A 1 135 ? -12.179 4.544 2.369 1.00 95.12 135 SER A O 1
ATOM 1061 N N . LEU A 1 136 ? -11.825 2.990 3.974 1.00 97.50 136 LEU A N 1
ATOM 1062 C CA . LEU A 1 136 ? -10.465 2.655 3.568 1.00 97.50 136 LEU A CA 1
ATOM 1063 C C . LEU A 1 136 ? -10.461 2.052 2.157 1.00 97.50 136 LEU A C 1
ATOM 1065 O O . LEU A 1 136 ? -11.256 1.177 1.828 1.00 97.50 136 LEU A O 1
ATOM 1069 N N . GLU A 1 137 ? -9.533 2.520 1.337 1.00 97.62 137 GLU A N 1
ATOM 1070 C CA . GLU A 1 137 ? -9.270 2.014 0.003 1.00 97.62 137 GLU A CA 1
ATOM 1071 C C . GLU A 1 137 ? -7.754 1.944 -0.209 1.00 97.62 137 GLU A C 1
ATOM 1073 O O . GLU A 1 137 ? -7.069 2.962 -0.356 1.00 97.62 137 GLU A O 1
ATOM 1078 N N . VAL A 1 138 ? -7.225 0.723 -0.206 1.00 98.44 138 VAL A N 1
ATOM 1079 C CA . VAL A 1 138 ? -5.848 0.405 -0.578 1.00 98.44 138 VAL A CA 1
ATOM 1080 C C . VAL A 1 138 ? -5.843 -0.005 -2.041 1.00 98.44 138 VAL A C 1
ATOM 1082 O O . VAL A 1 138 ? -6.410 -1.027 -2.423 1.00 98.44 138 VAL A O 1
ATOM 1085 N N . THR A 1 139 ? -5.179 0.786 -2.872 1.00 98.31 139 THR A N 1
ATOM 1086 C CA . THR A 1 139 ? -5.004 0.527 -4.306 1.00 98.31 139 THR A CA 1
ATOM 1087 C C . THR A 1 139 ? -3.529 0.358 -4.624 1.00 98.31 139 THR A C 1
ATOM 1089 O O . THR A 1 139 ? -2.679 0.972 -3.985 1.00 98.31 139 THR A O 1
ATOM 1092 N N . VAL A 1 140 ? -3.201 -0.475 -5.606 1.00 98.62 140 VAL A N 1
ATOM 1093 C CA . VAL A 1 140 ? -1.822 -0.629 -6.084 1.00 98.62 140 VAL A CA 1
ATOM 1094 C C . VAL A 1 140 ? -1.669 0.150 -7.376 1.00 98.62 140 VAL A C 1
ATOM 1096 O O . VAL A 1 140 ? -2.542 0.098 -8.244 1.00 98.62 140 VAL A O 1
ATOM 1099 N N . PHE A 1 141 ? -0.558 0.860 -7.520 1.00 98.50 141 PHE A N 1
ATOM 1100 C CA . PHE A 1 141 ? -0.206 1.512 -8.770 1.00 98.50 141 PHE A CA 1
ATOM 1101 C C . PHE A 1 141 ? 1.289 1.398 -9.048 1.00 98.50 141 PHE A C 1
ATOM 1103 O O . PHE A 1 141 ? 2.102 1.204 -8.139 1.00 98.50 141 PHE A O 1
ATOM 1110 N N . SER A 1 142 ? 1.639 1.526 -10.323 1.00 98.31 142 SER A N 1
ATOM 1111 C CA . SER A 1 142 ? 3.023 1.622 -10.769 1.00 98.31 142 SER A CA 1
ATOM 1112 C C . SER A 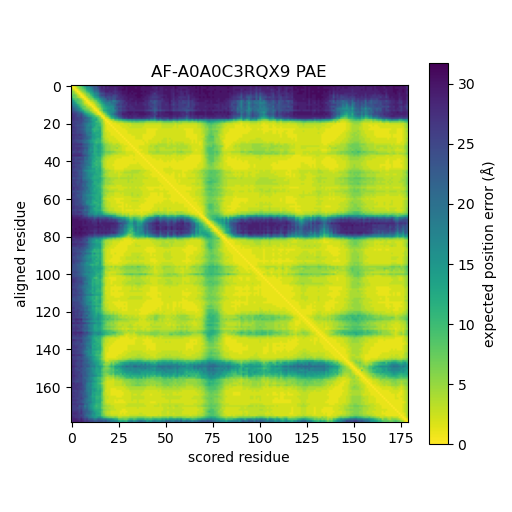1 142 ? 3.244 2.890 -11.576 1.00 98.31 142 SER A C 1
ATOM 1114 O O . SER A 1 142 ? 2.385 3.265 -12.375 1.00 98.31 142 SER A O 1
ATOM 1116 N N . VAL A 1 143 ? 4.421 3.487 -11.448 1.00 97.44 143 VAL A N 1
ATOM 1117 C CA . VAL A 1 143 ? 4.887 4.576 -12.312 1.00 97.44 143 VAL A CA 1
ATOM 1118 C C . VAL A 1 143 ? 6.151 4.125 -13.025 1.00 97.44 143 VAL A C 1
ATOM 1120 O O . VAL A 1 143 ? 7.057 3.576 -12.400 1.00 97.44 143 VAL A O 1
ATOM 1123 N N . ARG A 1 144 ? 6.254 4.367 -14.336 1.00 95.75 144 ARG A N 1
ATOM 1124 C CA . ARG A 1 144 ? 7.520 4.129 -15.035 1.00 95.75 144 ARG A CA 1
ATOM 1125 C C . ARG A 1 144 ? 8.510 5.232 -14.688 1.00 95.75 144 ARG A C 1
ATOM 1127 O O . ARG A 1 144 ? 8.288 6.386 -15.043 1.00 95.75 144 ARG A O 1
ATOM 1134 N N . VAL A 1 145 ? 9.605 4.866 -14.034 1.00 93.75 145 VAL A N 1
ATOM 1135 C CA . VAL A 1 145 ? 10.715 5.772 -13.741 1.00 93.75 145 VAL A CA 1
ATOM 1136 C C . VAL A 1 145 ? 11.784 5.569 -14.797 1.00 93.75 145 VAL A C 1
ATOM 1138 O O . VAL A 1 145 ? 12.222 4.441 -15.015 1.00 93.75 145 VAL A O 1
ATOM 1141 N N . SER A 1 146 ? 12.202 6.647 -15.456 1.00 90.38 146 SER A N 1
ATOM 1142 C CA . SER A 1 146 ? 13.293 6.623 -16.433 1.00 90.38 146 SER A CA 1
ATOM 1143 C C . SER A 1 146 ? 14.454 7.470 -15.935 1.00 90.38 146 SER A C 1
ATOM 1145 O O . SER A 1 146 ? 14.307 8.669 -15.682 1.00 90.38 146 SER A O 1
ATOM 1147 N N . MET A 1 147 ? 15.612 6.832 -15.805 1.00 83.44 147 MET A N 1
ATOM 1148 C CA . MET A 1 147 ? 16.864 7.476 -15.433 1.00 83.44 147 MET A CA 1
ATOM 1149 C C . MET A 1 147 ? 17.546 7.986 -16.698 1.00 83.44 147 MET A C 1
ATOM 1151 O O . MET A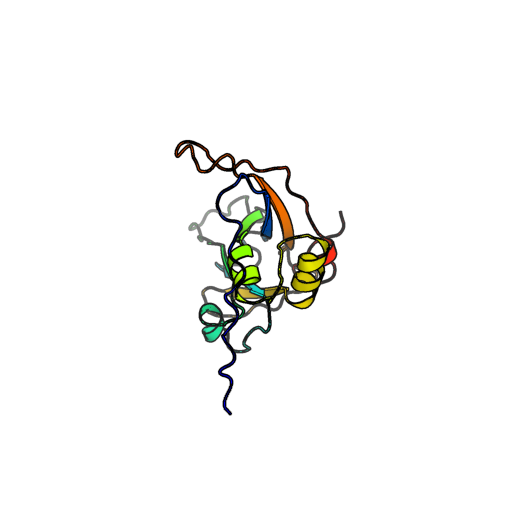 1 147 ? 17.802 7.210 -17.622 1.00 83.44 147 MET A O 1
ATOM 1155 N N . GLY A 1 148 ? 17.864 9.279 -16.744 1.00 72.62 148 GLY A N 1
ATOM 1156 C CA . GLY A 1 148 ? 18.763 9.789 -17.774 1.00 72.62 148 GLY A CA 1
ATOM 1157 C C . GLY A 1 148 ? 20.209 9.301 -17.560 1.00 72.62 148 GLY A C 1
ATOM 1158 O O . GLY A 1 148 ? 20.484 8.510 -16.650 1.00 72.62 148 GLY A O 1
ATOM 1159 N N . PRO A 1 149 ? 21.155 9.731 -18.407 1.00 72.31 149 PRO A N 1
ATOM 1160 C CA . PRO A 1 149 ? 22.543 9.293 -18.323 1.00 72.31 149 PRO A CA 1
ATOM 1161 C C . PRO A 1 149 ? 23.163 9.627 -16.959 1.00 72.31 149 PRO A C 1
ATOM 1163 O O . PRO A 1 149 ? 23.235 10.787 -16.570 1.00 72.31 149 PRO A O 1
ATOM 1166 N N . ILE A 1 150 ? 23.687 8.613 -16.260 1.00 65.88 150 ILE A N 1
ATOM 1167 C CA . ILE A 1 150 ? 24.324 8.778 -14.935 1.00 65.88 150 ILE A CA 1
ATOM 1168 C C . ILE A 1 150 ? 25.576 9.676 -14.998 1.00 65.88 150 ILE A C 1
ATOM 1170 O O . ILE A 1 150 ? 26.030 10.197 -13.984 1.00 65.88 150 ILE A O 1
ATOM 1174 N N . SER A 1 151 ? 26.129 9.891 -16.195 1.00 74.94 151 SER A N 1
ATOM 1175 C CA . SER A 1 151 ? 27.277 10.768 -16.435 1.00 74.94 151 SER A CA 1
ATOM 1176 C C . SER A 1 151 ? 27.017 12.247 -16.132 1.00 74.94 151 SER A C 1
ATOM 1178 O O . SER A 1 151 ? 27.980 13.002 -16.040 1.00 74.94 151 SER A O 1
ATOM 1180 N N . ASP A 1 152 ? 25.756 12.666 -15.997 1.00 77.25 152 ASP A N 1
ATOM 1181 C CA . ASP A 1 152 ? 25.395 14.036 -15.641 1.00 77.25 152 ASP A CA 1
ATOM 1182 C C . ASP A 1 152 ? 24.739 14.083 -14.244 1.00 77.25 152 ASP A C 1
ATOM 1184 O O . ASP A 1 152 ? 23.608 13.618 -14.079 1.00 77.25 152 ASP A O 1
ATOM 1188 N N . PRO A 1 153 ? 25.405 14.674 -13.232 1.00 73.06 153 PRO A N 1
ATOM 1189 C CA . PRO A 1 153 ? 24.900 14.738 -11.861 1.00 73.06 153 PRO A CA 1
ATOM 1190 C C . PRO A 1 153 ? 23.689 15.671 -11.686 1.00 73.06 153 PRO A C 1
ATOM 1192 O O . PRO A 1 153 ? 23.081 15.669 -10.619 1.00 73.06 153 PRO A O 1
ATOM 1195 N N . SER A 1 154 ? 23.343 16.475 -12.697 1.00 81.12 154 SER A N 1
ATOM 1196 C CA . SER A 1 154 ? 22.136 17.311 -12.705 1.00 81.12 154 SER A CA 1
ATOM 1197 C C . SER A 1 154 ? 20.903 16.590 -13.258 1.00 81.12 154 SER A C 1
ATOM 1199 O O . SER A 1 154 ? 19.786 17.098 -13.158 1.00 81.12 154 SER A O 1
ATOM 1201 N N . THR A 1 155 ? 21.088 15.388 -13.813 1.00 80.81 155 THR A N 1
ATOM 1202 C CA . THR A 1 155 ? 19.990 14.580 -14.338 1.00 80.81 155 THR A CA 1
ATOM 1203 C C . THR A 1 155 ? 19.122 14.066 -13.196 1.00 80.81 155 THR A C 1
ATOM 1205 O O . THR A 1 155 ? 19.549 13.244 -12.385 1.00 80.81 155 THR A O 1
ATOM 1208 N N . ILE A 1 156 ? 17.870 14.515 -13.172 1.00 84.12 156 ILE A N 1
ATOM 1209 C CA . ILE A 1 156 ? 16.835 13.982 -12.285 1.00 84.12 156 ILE A CA 1
ATOM 1210 C C . ILE A 1 156 ? 16.032 12.878 -12.992 1.00 84.12 156 ILE A C 1
ATOM 1212 O O . ILE A 1 156 ? 15.898 12.907 -14.219 1.00 84.12 156 ILE A O 1
ATOM 1216 N N . PRO A 1 157 ? 15.486 11.896 -12.252 1.00 87.75 157 PRO A N 1
ATOM 1217 C CA . PRO A 1 157 ? 14.594 10.896 -12.827 1.00 87.75 157 PRO A CA 1
ATOM 1218 C C . PRO A 1 157 ? 13.338 11.540 -13.422 1.00 87.75 157 PRO A C 1
ATOM 1220 O O . PRO A 1 157 ? 12.818 12.523 -12.894 1.00 87.75 157 PRO A O 1
ATOM 1223 N N . SER A 1 158 ? 12.825 10.951 -14.500 1.00 89.56 158 SER A N 1
ATOM 1224 C CA . SER A 1 158 ? 11.510 11.295 -15.050 1.00 89.56 158 SER A CA 1
ATOM 1225 C C . SER A 1 158 ? 10.487 10.219 -14.699 1.00 89.56 158 SER A C 1
ATOM 1227 O O . SER A 1 158 ? 10.819 9.034 -14.626 1.00 89.56 158 SER A O 1
ATOM 1229 N N . HIS A 1 159 ? 9.246 10.646 -14.485 1.00 92.25 159 HIS A N 1
ATOM 1230 C CA . HIS A 1 159 ? 8.128 9.799 -14.087 1.00 92.25 159 HIS A CA 1
ATOM 1231 C C . HIS A 1 159 ? 7.071 9.814 -15.192 1.00 92.25 159 HIS A C 1
ATOM 1233 O O . HIS A 1 159 ? 6.692 10.881 -15.670 1.00 92.25 159 HIS A O 1
ATOM 1239 N N . GLY A 1 160 ? 6.629 8.632 -15.618 1.00 92.75 160 GLY A N 1
ATOM 1240 C CA . GLY A 1 160 ? 5.478 8.483 -16.507 1.00 92.75 160 GLY A CA 1
ATOM 1241 C C . GLY A 1 160 ? 4.144 8.624 -15.770 1.00 92.75 160 GLY A C 1
ATOM 1242 O O . GLY A 1 160 ? 4.102 8.876 -14.567 1.00 92.75 160 GLY A O 1
ATOM 1243 N N . GLU A 1 161 ? 3.050 8.400 -16.494 1.00 96.25 161 GLU A N 1
ATOM 1244 C CA . GLU A 1 161 ? 1.710 8.379 -15.903 1.00 96.25 161 GLU A CA 1
ATOM 1245 C C . GLU A 1 161 ? 1.522 7.174 -14.959 1.00 96.25 161 GLU A C 1
ATOM 1247 O O . GLU A 1 161 ? 1.990 6.069 -15.272 1.00 96.25 161 GLU A O 1
ATOM 1252 N N . PRO A 1 162 ? 0.825 7.345 -13.819 1.00 96.88 162 PRO A N 1
ATOM 1253 C CA . PRO A 1 162 ? 0.455 6.238 -12.948 1.00 96.88 162 PRO A CA 1
ATOM 1254 C C . PRO A 1 162 ? -0.482 5.249 -13.644 1.00 96.88 162 PRO A C 1
ATOM 1256 O O . PRO A 1 162 ? -1.517 5.621 -14.198 1.00 96.88 162 PRO A O 1
ATOM 1259 N N . ARG A 1 163 ? -0.164 3.959 -13.537 1.00 97.94 163 ARG A N 1
ATOM 1260 C CA . ARG A 1 163 ? -1.062 2.863 -13.906 1.00 97.94 163 ARG A CA 1
ATOM 1261 C C . ARG A 1 163 ? -1.595 2.200 -12.643 1.00 97.94 163 ARG A C 1
ATOM 1263 O O . ARG A 1 163 ? -0.808 1.668 -11.865 1.00 97.94 163 ARG A O 1
ATOM 1270 N N . TYR A 1 164 ? -2.912 2.221 -12.456 1.00 97.62 164 TYR A N 1
ATOM 1271 C CA . TYR A 1 164 ? -3.587 1.611 -11.307 1.00 97.62 164 TYR A CA 1
ATOM 1272 C C . TYR A 1 164 ? -4.022 0.168 -11.597 1.00 97.62 164 TYR A C 1
ATOM 1274 O O . TYR A 1 164 ? -4.529 -0.141 -12.675 1.00 97.62 164 TYR A O 1
ATOM 1282 N N . TYR A 1 165 ? -3.870 -0.700 -10.597 1.00 97.75 165 TYR A N 1
ATOM 1283 C CA . TYR A 1 165 ? -4.199 -2.126 -10.634 1.00 97.75 165 TYR A CA 1
ATOM 1284 C C . TYR A 1 165 ? -5.265 -2.441 -9.580 1.00 97.75 165 TYR A C 1
ATOM 1286 O O . TYR A 1 165 ? -5.018 -3.142 -8.602 1.00 97.75 165 TYR A O 1
ATOM 1294 N N . HIS A 1 166 ? -6.469 -1.891 -9.760 1.00 97.06 166 HIS A N 1
ATOM 1295 C CA . HIS A 1 166 ? -7.570 -2.045 -8.799 1.00 97.06 166 HIS A CA 1
ATOM 1296 C C . HIS A 1 166 ? -7.924 -3.515 -8.518 1.00 97.06 166 HIS A C 1
ATOM 1298 O O . HIS A 1 166 ? -8.267 -3.862 -7.394 1.00 97.06 166 HIS A O 1
ATOM 1304 N N . HIS A 1 167 ? -7.780 -4.397 -9.508 1.00 96.94 167 HIS A N 1
ATOM 1305 C CA . HIS A 1 167 ? -8.086 -5.822 -9.364 1.00 96.94 167 HIS A CA 1
ATOM 1306 C C . HIS A 1 167 ? -7.255 -6.533 -8.281 1.00 96.94 167 HIS A C 1
ATOM 1308 O O . HIS A 1 167 ? -7.753 -7.490 -7.704 1.00 96.94 167 HIS A O 1
ATOM 1314 N N . ILE A 1 168 ? -6.055 -6.036 -7.947 1.00 97.81 168 ILE A N 1
ATOM 1315 C CA . ILE A 1 168 ? -5.166 -6.656 -6.946 1.00 97.81 168 ILE A CA 1
ATOM 1316 C C . ILE A 1 168 ? -5.795 -6.663 -5.547 1.00 97.81 168 ILE A C 1
ATOM 1318 O O . ILE A 1 168 ? -5.563 -7.565 -4.740 1.00 97.81 168 ILE A O 1
ATOM 1322 N N . THR A 1 169 ? -6.575 -5.629 -5.230 1.00 97.56 169 THR A N 1
ATOM 1323 C CA . THR A 1 169 ? -7.187 -5.463 -3.907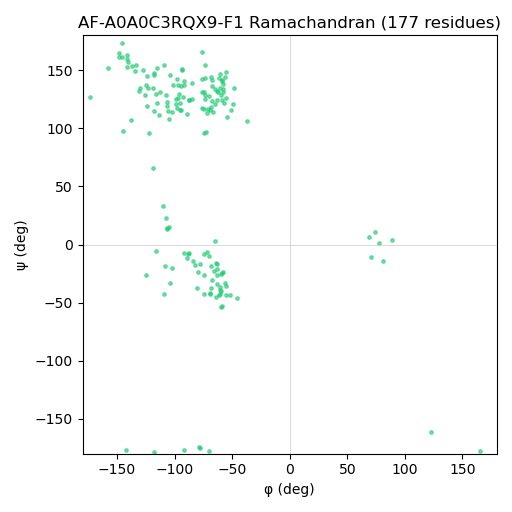 1.00 97.56 169 THR A CA 1
ATOM 1324 C C . THR A 1 169 ? -8.710 -5.501 -3.939 1.00 97.56 169 THR A C 1
ATOM 1326 O O . THR A 1 169 ? -9.332 -5.495 -2.878 1.00 97.56 169 THR A O 1
ATOM 1329 N N . ALA A 1 170 ? -9.319 -5.561 -5.124 1.00 96.25 170 ALA A N 1
ATOM 1330 C CA . ALA A 1 170 ? -10.765 -5.604 -5.282 1.00 96.25 170 ALA A CA 1
ATOM 1331 C C . ALA A 1 170 ? -11.387 -6.800 -4.541 1.00 96.25 170 ALA A C 1
ATOM 1333 O O . ALA A 1 170 ? -10.863 -7.912 -4.557 1.00 96.25 170 ALA A O 1
ATOM 1334 N N . GLY A 1 171 ? -12.524 -6.558 -3.883 1.00 94.31 171 GLY A N 1
ATOM 1335 C CA . GLY A 1 171 ? -13.256 -7.580 -3.125 1.00 94.31 171 GLY A CA 1
ATOM 1336 C C . GLY A 1 171 ? -12.661 -7.925 -1.755 1.00 94.31 171 GLY A C 1
ATOM 1337 O O . GLY A 1 171 ? -13.210 -8.771 -1.056 1.00 94.31 171 GLY A O 1
ATOM 1338 N N . ARG A 1 172 ? -11.564 -7.278 -1.342 1.00 95.75 172 ARG A N 1
ATOM 1339 C CA . ARG A 1 172 ? -10.997 -7.407 0.008 1.00 95.75 172 ARG A CA 1
ATOM 1340 C C . ARG A 1 172 ? -11.469 -6.236 0.885 1.00 95.75 172 ARG A C 1
ATOM 1342 O O . ARG A 1 172 ? -11.520 -5.115 0.376 1.00 95.75 172 ARG A O 1
ATOM 1349 N N . PRO A 1 173 ? -11.758 -6.434 2.184 1.00 96.50 173 PRO A N 1
ATOM 1350 C CA . PRO A 1 173 ? -12.110 -5.335 3.085 1.00 96.50 173 PRO A CA 1
ATOM 1351 C C . PRO A 1 173 ? -11.046 -4.232 3.112 1.00 96.50 173 PRO A C 1
ATOM 1353 O O . PRO A 1 173 ? -9.861 -4.500 3.324 1.00 96.50 173 PRO A O 1
ATOM 1356 N N . GLY A 1 174 ? -11.456 -2.988 2.864 1.00 96.12 174 GLY A N 1
ATOM 1357 C CA . GLY A 1 174 ? -10.540 -1.853 2.706 1.00 96.12 174 GLY A CA 1
ATOM 1358 C C . GLY A 1 174 ? -9.757 -1.817 1.382 1.00 96.12 174 GLY A C 1
ATOM 1359 O O . GLY A 1 174 ? -8.791 -1.066 1.267 1.00 96.12 174 GLY A O 1
ATOM 1360 N N . GLY A 1 175 ? -10.109 -2.654 0.404 1.00 97.19 175 GLY A N 1
ATOM 1361 C CA . GLY A 1 175 ? -9.482 -2.726 -0.918 1.00 97.19 175 GLY A CA 1
ATOM 1362 C C . GLY A 1 175 ? -10.151 -1.836 -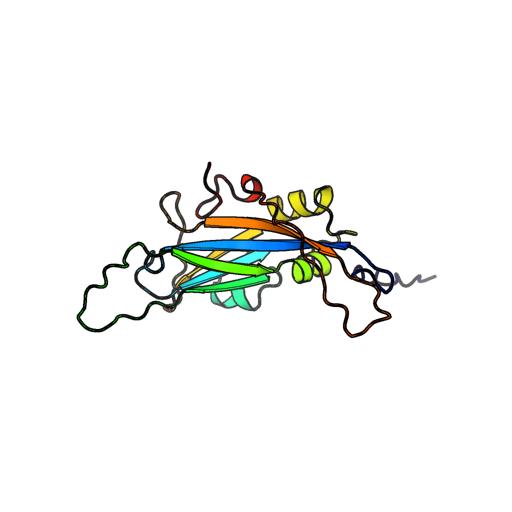1.970 1.00 97.19 175 GLY A C 1
ATOM 1363 O O . GLY A 1 175 ? -11.079 -1.085 -1.672 1.00 97.19 175 GLY A O 1
ATOM 1364 N N . ALA A 1 176 ? -9.670 -1.915 -3.215 1.00 95.69 176 ALA A N 1
ATOM 1365 C CA . ALA A 1 176 ? -10.165 -1.100 -4.324 1.00 95.69 176 ALA A CA 1
ATOM 1366 C C . ALA A 1 176 ? -11.661 -1.312 -4.587 1.00 95.69 176 ALA A C 1
ATOM 1368 O O . ALA A 1 176 ? -12.155 -2.445 -4.588 1.00 95.69 176 ALA A O 1
ATOM 1369 N N . ARG A 1 177 ? -12.370 -0.222 -4.890 1.00 88.81 177 ARG A N 1
ATOM 1370 C CA . ARG A 1 177 ? -13.796 -0.274 -5.234 1.00 88.81 177 ARG A CA 1
ATOM 1371 C C . ARG A 1 177 ? -13.999 -0.368 -6.754 1.00 88.81 177 ARG A C 1
ATOM 1373 O O . ARG A 1 177 ? -13.171 0.151 -7.506 1.00 88.81 177 ARG A O 1
ATOM 1380 N N . PRO A 1 178 ? -15.086 -1.010 -7.228 1.00 73.00 178 PRO A N 1
ATOM 1381 C CA . PRO A 1 178 ? -15.480 -0.927 -8.632 1.00 73.00 178 PRO A CA 1
ATOM 1382 C C . PRO A 1 178 ? -15.713 0.542 -9.016 1.00 73.00 178 PRO A C 1
ATOM 1384 O O . PRO A 1 178 ? -16.387 1.258 -8.272 1.00 73.00 178 PRO A O 1
ATOM 1387 N N . GLN A 1 179 ? -15.136 0.979 -10.138 1.00 57.53 179 GLN A N 1
ATOM 1388 C CA . GLN A 1 179 ? -15.393 2.302 -10.723 1.00 57.53 179 GLN A CA 1
ATOM 1389 C C . GLN A 1 179 ? -16.663 2.297 -11.571 1.00 57.53 179 GLN A C 1
ATOM 1391 O O . GLN A 1 179 ? -16.922 1.261 -12.228 1.00 57.53 179 GLN A O 1
#

Solvent-accessible surface area (backbone atoms only — not comparable to full-atom values): 10724 Å² total; per-residue (Å²): 142,81,85,80,80,75,81,79,74,71,72,70,76,86,67,96,54,63,47,71,48,52,48,38,31,38,40,38,36,28,40,56,50,76,78,78,44,32,35,35,43,39,36,28,55,42,77,76,68,89,53,76,86,46,44,88,75,35,91,22,48,58,46,63,43,80,46,85,53,79,85,63,84,90,58,88,65,96,60,73,80,41,70,45,77,43,73,39,70,37,54,71,54,46,52,74,69,65,78,56,91,65,62,48,64,89,65,42,49,63,49,45,51,72,25,55,40,74,51,38,34,37,78,90,68,49,74,56,86,69,44,86,82,49,65,38,28,39,32,40,34,34,28,46,36,38,39,54,56,72,91,42,90,84,60,63,73,44,74,53,74,78,45,74,43,45,76,62,30,43,91,43,59,32,20,23,73,92,130